Protein AF-A0A658HL85-F1 (afdb_monomer)

Secondary structure (DSSP, 8-state):
--EEEEES-TTT-SEEEEEE--TT--TTTTHHHHHHHHHHHHHHHHHHHHHTT-TTTT-EEEEEEE-S---SSTTGGG-SHHHHHHHHHHHHHHHHHHHH-S-TT-EEEEEEETHHHHHHHHHHTTT---SEEEEES-S----SSGGGG-SPTT-EEEE--TT-HHHHHSGGG-TT-S-GGGSTT-EEPP-SSEE--STTT--SPEEPP-

Mean predicted aligned error: 6.47 Å

InterPro domains:
  IPR010427 Domain of unknown function DUF1023 [PF06259] (2-174)
  IPR029058 Alpha/Beta hydrolase fold [SSF53474] (103-150)

Radius of gyration: 16.43 Å; Cα contacts (8 Å, |Δi|>4): 476; chains: 1; bounding box: 39×40×38 Å

Structure (mmCIF, N/CA/C/O backbone):
data_AF-A0A658HL85-F1
#
_entry.id   AF-A0A658HL85-F1
#
loop_
_atom_site.group_PDB
_atom_site.id
_atom_site.type_symbol
_atom_site.label_atom_id
_atom_site.label_alt_id
_atom_site.label_comp_id
_atom_site.label_asym_id
_atom_site.label_entity_id
_atom_site.label_seq_id
_atom_site.pdbx_PDB_ins_code
_atom_site.Cartn_x
_atom_site.Cartn_y
_atom_site.Cartn_z
_atom_site.occupancy
_atom_site.B_iso_or_equiv
_atom_site.auth_seq_id
_atom_site.auth_comp_id
_atom_site.auth_asym_id
_atom_site.auth_atom_id
_atom_site.pdbx_PDB_model_num
ATOM 1 N N . MET A 1 1 ? 7.199 -20.795 -1.283 1.00 48.91 1 MET A N 1
ATOM 2 C CA . MET A 1 1 ? 6.050 -21.046 -0.364 1.00 48.91 1 MET A CA 1
ATOM 3 C C . MET A 1 1 ? 5.280 -19.749 -0.314 1.00 48.91 1 MET A C 1
ATOM 5 O O . MET A 1 1 ? 5.930 -18.739 -0.114 1.00 48.91 1 MET A O 1
ATOM 9 N N . LEU A 1 2 ? 3.968 -19.757 -0.549 1.00 71.56 2 LEU A N 1
ATOM 10 C CA . LEU A 1 2 ? 3.165 -18.532 -0.563 1.00 71.56 2 LEU A CA 1
ATOM 11 C C . LEU A 1 2 ? 2.460 -18.363 0.782 1.00 71.56 2 LEU A C 1
ATOM 13 O O . LEU A 1 2 ? 1.949 -19.346 1.322 1.00 71.56 2 LEU A O 1
ATOM 17 N N . ALA A 1 3 ? 2.439 -17.148 1.323 1.00 80.25 3 ALA A N 1
ATOM 18 C CA . ALA A 1 3 ? 1.780 -16.852 2.592 1.00 80.25 3 ALA A CA 1
ATOM 19 C C . ALA A 1 3 ? 1.186 -15.439 2.603 1.00 80.25 3 ALA A C 1
ATOM 21 O O . ALA A 1 3 ? 1.651 -14.548 1.901 1.00 80.25 3 ALA A O 1
ATOM 22 N N . ALA A 1 4 ? 0.185 -15.229 3.448 1.00 87.38 4 ALA A N 1
ATOM 23 C CA . ALA A 1 4 ? -0.248 -13.910 3.882 1.00 87.38 4 ALA A CA 1
ATOM 24 C C . ALA A 1 4 ? -0.348 -13.961 5.406 1.00 87.38 4 ALA A C 1
ATOM 26 O O . ALA A 1 4 ? -0.951 -14.888 5.950 1.00 87.38 4 ALA A O 1
ATOM 27 N N . VAL A 1 5 ? 0.288 -13.016 6.094 1.00 90.25 5 VAL A N 1
ATOM 28 C CA . VAL A 1 5 ? 0.318 -12.990 7.560 1.00 90.25 5 VAL A CA 1
ATOM 29 C C . VAL A 1 5 ? -0.415 -11.751 8.043 1.00 90.25 5 VAL A C 1
ATOM 31 O O . VAL A 1 5 ? 0.065 -10.635 7.855 1.00 90.25 5 VAL A O 1
ATOM 34 N N . GLY A 1 6 ? -1.582 -11.963 8.649 1.00 93.62 6 GLY A N 1
ATOM 35 C CA . GLY A 1 6 ? -2.360 -10.912 9.293 1.00 93.62 6 GLY A CA 1
ATOM 36 C C . GLY A 1 6 ? -1.839 -10.595 10.694 1.00 93.62 6 GLY A C 1
ATOM 37 O O . GLY A 1 6 ? -1.502 -11.490 11.469 1.00 93.62 6 GLY A O 1
ATOM 38 N N . VAL A 1 7 ? -1.800 -9.310 11.021 1.00 94.62 7 VAL A N 1
ATOM 39 C CA . VAL A 1 7 ? -1.536 -8.768 12.352 1.00 94.62 7 VAL A CA 1
ATOM 40 C C . VAL A 1 7 ? -2.775 -7.986 12.774 1.00 94.62 7 VAL A C 1
ATOM 42 O O . VAL A 1 7 ? -3.117 -6.984 12.148 1.00 94.62 7 VAL A O 1
ATOM 45 N N . GLY A 1 8 ? -3.436 -8.434 13.843 1.00 95.06 8 GLY A N 1
ATOM 46 C CA . GLY A 1 8 ? -4.743 -7.923 14.269 1.00 95.06 8 GLY A CA 1
ATOM 47 C C . GLY A 1 8 ? -5.916 -8.761 13.752 1.00 95.06 8 GLY A C 1
ATOM 48 O O . GLY A 1 8 ? -5.721 -9.780 13.092 1.00 95.06 8 GLY A O 1
ATOM 49 N N . ASP A 1 9 ? -7.132 -8.331 14.087 1.00 96.31 9 ASP A N 1
ATOM 50 C CA . ASP A 1 9 ? -8.379 -8.961 13.646 1.00 96.31 9 ASP A CA 1
ATOM 51 C C . ASP A 1 9 ? -8.779 -8.413 12.270 1.00 96.31 9 ASP A C 1
ATOM 53 O O . ASP A 1 9 ? -9.370 -7.342 12.163 1.00 96.31 9 ASP A O 1
ATOM 57 N N . VAL A 1 10 ? -8.386 -9.124 11.212 1.00 96.44 10 VAL A N 1
ATOM 58 C CA . VAL A 1 10 ? -8.628 -8.721 9.817 1.00 96.44 10 VAL A CA 1
ATOM 59 C C . VAL A 1 10 ? -10.120 -8.738 9.469 1.00 96.44 10 VAL A C 1
ATOM 61 O O . VAL A 1 10 ? -10.576 -7.877 8.715 1.00 96.44 10 VAL A O 1
ATOM 64 N N . ASP A 1 11 ? -10.882 -9.673 10.037 1.00 95.38 11 ASP A N 1
ATOM 65 C CA . ASP A 1 11 ? -12.293 -9.878 9.696 1.00 95.38 11 ASP A CA 1
ATOM 66 C C . ASP A 1 11 ? -13.176 -8.752 10.247 1.00 95.38 11 ASP A C 1
ATOM 68 O O . ASP A 1 11 ? -14.199 -8.421 9.652 1.00 95.38 11 ASP A O 1
ATOM 72 N N . ASN A 1 12 ? -12.776 -8.147 11.371 1.00 96.69 12 ASN A N 1
ATOM 73 C CA . ASN A 1 12 ? -13.524 -7.076 12.036 1.00 96.69 12 ASN A CA 1
ATOM 74 C C . ASN A 1 12 ? -12.835 -5.699 11.971 1.00 96.69 12 ASN A C 1
ATOM 76 O O . ASN A 1 12 ? -13.334 -4.735 12.550 1.00 96.69 12 ASN A O 1
ATOM 80 N N . ALA A 1 13 ? -11.696 -5.575 11.283 1.00 97.50 13 ALA A N 1
ATOM 81 C CA . ALA A 1 13 ? -11.013 -4.295 11.121 1.00 97.50 13 ALA A CA 1
ATOM 82 C C . ALA A 1 13 ? -11.740 -3.378 10.126 1.00 97.50 13 ALA A C 1
ATOM 84 O O . ALA A 1 13 ? -12.055 -3.775 9.004 1.00 97.50 13 ALA A O 1
ATOM 85 N N . GLU A 1 14 ? -11.919 -2.113 10.506 1.00 96.81 14 GLU A N 1
ATOM 86 C CA . GLU A 1 14 ? -12.415 -1.054 9.622 1.00 96.81 14 GLU A CA 1
ATOM 87 C C . GLU A 1 14 ? -11.333 -0.577 8.642 1.00 96.81 14 GLU A C 1
ATOM 89 O O . GLU A 1 14 ? -11.648 -0.144 7.536 1.00 96.81 14 GLU A O 1
ATOM 94 N N . ARG A 1 15 ? -10.052 -0.645 9.037 1.00 97.31 15 ARG A N 1
ATOM 95 C CA . ARG A 1 15 ? -8.896 -0.295 8.194 1.00 97.31 15 ARG A CA 1
ATOM 96 C C . ARG A 1 15 ? -7.949 -1.478 8.070 1.00 97.31 15 ARG A C 1
ATOM 98 O O . ARG A 1 15 ? -7.476 -1.985 9.087 1.00 97.31 15 ARG A O 1
ATOM 105 N N . VAL A 1 16 ? -7.621 -1.869 6.843 1.00 98.19 16 VAL A N 1
ATOM 106 C CA . VAL A 1 16 ? -6.660 -2.947 6.586 1.00 98.19 16 VAL A CA 1
ATOM 107 C C . VAL A 1 16 ? -5.549 -2.457 5.668 1.00 98.19 16 VAL A C 1
ATOM 109 O O . VAL A 1 16 ? -5.805 -2.050 4.540 1.00 98.19 16 VAL A O 1
ATOM 112 N N . GLY A 1 17 ? -4.305 -2.496 6.146 1.00 97.25 17 GLY A N 1
ATOM 113 C CA . GLY A 1 17 ? -3.127 -2.272 5.306 1.00 97.25 17 GLY A CA 1
ATOM 114 C C . GLY A 1 17 ? -2.630 -3.584 4.707 1.00 97.25 17 GLY A C 1
ATOM 115 O O . GLY A 1 17 ? -2.389 -4.527 5.453 1.00 97.25 17 GLY A O 1
ATOM 116 N N . VAL A 1 18 ? -2.445 -3.664 3.391 1.00 95.94 18 VAL A N 1
ATOM 117 C CA . VAL A 1 18 ? -1.824 -4.823 2.727 1.00 95.94 18 VAL A CA 1
ATOM 118 C C . VAL A 1 18 ? -0.470 -4.393 2.185 1.00 95.94 18 VAL A C 1
ATOM 120 O O . VAL A 1 18 ? -0.408 -3.482 1.365 1.00 95.94 18 VAL A O 1
ATOM 123 N N . THR A 1 19 ? 0.607 -5.024 2.648 1.00 91.62 19 THR A N 1
ATOM 124 C CA . THR A 1 19 ? 1.983 -4.656 2.292 1.00 91.62 19 THR A CA 1
ATOM 125 C C . THR A 1 19 ? 2.630 -5.712 1.408 1.00 91.62 19 THR A C 1
ATOM 127 O O . THR A 1 19 ? 2.696 -6.894 1.761 1.00 91.62 19 THR A O 1
ATOM 130 N N . MET A 1 20 ? 3.161 -5.252 0.277 1.00 87.88 20 MET A N 1
ATOM 131 C CA . MET A 1 20 ? 3.802 -6.044 -0.764 1.00 87.88 20 MET A CA 1
ATOM 132 C C . MET A 1 20 ? 5.278 -5.642 -0.824 1.00 87.88 20 MET A C 1
ATOM 134 O O . MET A 1 20 ? 5.629 -4.545 -1.269 1.00 87.88 20 MET A O 1
ATOM 138 N N . GLY A 1 21 ? 6.152 -6.537 -0.363 1.00 76.44 21 GLY A N 1
ATOM 139 C CA . GLY A 1 21 ? 7.601 -6.345 -0.416 1.00 76.44 21 GLY A CA 1
ATOM 140 C C . GLY A 1 21 ? 8.175 -6.499 -1.832 1.00 76.44 21 GLY A C 1
ATOM 141 O O . GLY A 1 21 ? 7.575 -7.141 -2.699 1.00 76.44 21 GLY A O 1
ATOM 142 N N . GLY A 1 22 ? 9.356 -5.918 -2.064 1.00 67.19 22 GLY A N 1
ATOM 143 C CA . GLY A 1 22 ? 10.120 -6.042 -3.312 1.00 67.19 22 GLY A CA 1
ATOM 144 C C . GLY A 1 22 ? 11.253 -7.073 -3.249 1.00 67.19 22 GLY A C 1
ATOM 145 O O . GLY A 1 22 ? 11.192 -8.029 -2.478 1.00 67.19 22 GLY A O 1
ATOM 146 N N . LEU A 1 23 ? 12.298 -6.873 -4.064 1.00 55.28 23 LEU A N 1
ATOM 147 C CA . LEU A 1 23 ? 13.506 -7.714 -4.119 1.00 55.28 23 LEU A CA 1
ATOM 148 C C . LEU A 1 23 ? 14.035 -8.129 -2.738 1.00 55.28 23 LEU A C 1
ATOM 150 O O . LEU A 1 23 ? 14.017 -7.337 -1.802 1.00 55.28 23 LEU A O 1
ATOM 154 N N . ASN A 1 24 ? 14.561 -9.354 -2.639 1.00 48.22 24 ASN A N 1
ATOM 155 C CA . ASN A 1 24 ? 15.010 -10.002 -1.397 1.00 48.22 24 ASN A CA 1
ATOM 156 C C . ASN A 1 24 ? 13.910 -10.290 -0.361 1.00 48.22 24 ASN A C 1
ATOM 158 O O . ASN A 1 24 ? 14.221 -10.741 0.742 1.00 48.22 24 ASN A O 1
ATOM 162 N N . THR A 1 25 ? 12.630 -10.119 -0.695 1.00 49.34 25 THR A N 1
ATOM 163 C CA . THR A 1 25 ? 11.534 -10.652 0.120 1.00 49.34 25 THR A CA 1
ATOM 164 C C . THR A 1 25 ? 11.426 -12.162 -0.098 1.00 49.34 25 THR A C 1
ATOM 166 O O . THR A 1 25 ? 10.698 -12.627 -0.969 1.00 49.34 25 THR A O 1
ATOM 169 N N . ARG A 1 26 ? 12.173 -12.957 0.677 1.00 43.91 26 ARG A N 1
ATOM 170 C CA . ARG A 1 26 ? 11.979 -14.414 0.737 1.00 43.91 26 ARG A CA 1
ATOM 171 C C . ARG A 1 26 ? 11.174 -14.768 1.981 1.00 43.91 26 ARG A C 1
ATOM 173 O O . ARG A 1 26 ? 11.454 -14.253 3.066 1.00 43.91 26 ARG A O 1
ATOM 180 N N . VAL A 1 27 ? 10.262 -15.740 1.862 1.00 42.25 27 VAL A N 1
ATOM 181 C CA . VAL A 1 27 ? 9.540 -16.301 3.023 1.00 42.25 27 VAL A CA 1
ATOM 182 C C . VAL A 1 27 ? 10.503 -16.840 4.100 1.00 42.25 27 VAL A C 1
ATOM 184 O O . VAL A 1 27 ? 10.192 -16.849 5.286 1.00 42.25 27 VAL A O 1
ATOM 187 N N . SER A 1 28 ? 11.715 -17.241 3.716 1.00 38.38 28 SER A N 1
ATOM 188 C CA . SER A 1 28 ? 12.729 -17.760 4.638 1.00 38.38 28 SER A CA 1
ATOM 189 C C . SER A 1 28 ? 13.535 -16.697 5.397 1.00 38.38 28 SER A C 1
ATOM 191 O O . SER A 1 28 ? 14.187 -17.056 6.372 1.00 38.38 28 SER A O 1
ATOM 193 N N . SER A 1 29 ? 13.547 -15.428 4.965 1.00 49.75 29 SER A N 1
ATOM 194 C CA . SER A 1 29 ? 14.425 -14.393 5.552 1.00 49.75 29 SER A CA 1
ATOM 195 C C . SER A 1 29 ? 13.736 -13.078 5.906 1.00 49.75 29 SER A C 1
ATOM 197 O O . SER A 1 29 ? 14.250 -12.369 6.759 1.00 49.75 29 SER A O 1
ATOM 199 N N . SER A 1 30 ? 12.591 -12.760 5.297 1.00 56.78 30 SER A N 1
ATOM 200 C CA . SER A 1 30 ? 12.008 -11.407 5.361 1.00 56.78 30 SER A CA 1
ATOM 201 C C . SER A 1 30 ? 10.614 -11.373 5.988 1.00 56.78 30 SER A C 1
ATOM 203 O O . SER A 1 30 ? 10.080 -10.301 6.245 1.00 56.78 30 SER A O 1
ATOM 205 N N . VAL A 1 31 ? 10.023 -12.537 6.283 1.00 66.94 31 VAL A N 1
ATOM 206 C CA . VAL A 1 31 ? 8.693 -12.629 6.919 1.00 66.94 31 VAL A CA 1
ATOM 207 C C . VAL A 1 31 ? 8.700 -11.979 8.287 1.00 66.94 31 VAL A C 1
ATOM 209 O O . VAL A 1 31 ? 7.772 -11.251 8.609 1.00 66.94 31 VAL A O 1
ATOM 212 N N . GLY A 1 32 ? 9.747 -12.216 9.081 1.00 67.94 32 GLY A N 1
ATOM 213 C CA . GLY A 1 32 ? 9.875 -11.603 10.401 1.00 67.94 32 GLY A CA 1
ATOM 214 C C . GLY A 1 32 ? 9.865 -10.077 10.323 1.00 67.94 32 GLY A C 1
ATOM 215 O O . GLY A 1 32 ? 9.126 -9.437 11.068 1.00 67.94 32 GLY A O 1
ATOM 216 N N . ASP A 1 33 ? 10.617 -9.510 9.380 1.00 75.19 33 ASP A N 1
ATOM 217 C CA . ASP A 1 33 ? 10.719 -8.062 9.204 1.00 75.19 33 ASP A CA 1
ATOM 218 C C . ASP A 1 33 ? 9.436 -7.464 8.622 1.00 75.19 33 ASP A C 1
ATOM 220 O O . ASP A 1 33 ? 8.920 -6.502 9.179 1.00 75.19 33 ASP A O 1
ATOM 224 N N . MET A 1 34 ? 8.833 -8.081 7.602 1.00 76.56 34 MET A N 1
ATOM 225 C CA . MET A 1 34 ? 7.554 -7.612 7.052 1.00 76.56 34 MET A CA 1
ATOM 226 C C . MET A 1 34 ? 6.407 -7.705 8.060 1.00 76.56 34 MET A C 1
ATOM 228 O O . MET A 1 34 ? 5.564 -6.815 8.123 1.00 76.56 34 MET A O 1
ATOM 232 N N . VAL A 1 35 ? 6.352 -8.768 8.868 1.00 82.56 35 VAL A N 1
ATOM 233 C CA . VAL A 1 35 ? 5.342 -8.901 9.930 1.00 82.56 35 VAL A CA 1
ATOM 234 C C . VAL A 1 35 ? 5.581 -7.864 11.024 1.00 82.56 35 VAL A C 1
ATOM 236 O O . VAL A 1 35 ? 4.629 -7.284 11.546 1.00 82.56 35 VAL A O 1
ATOM 239 N N . LYS A 1 36 ? 6.845 -7.581 11.354 1.00 84.62 36 LYS A N 1
ATOM 240 C CA . LYS A 1 36 ? 7.204 -6.508 12.283 1.00 84.62 36 LYS A CA 1
ATOM 241 C C . LYS A 1 36 ? 6.790 -5.140 11.738 1.00 84.62 36 LYS A C 1
ATOM 243 O O . LYS A 1 36 ? 6.189 -4.366 12.480 1.00 84.62 36 LYS A O 1
ATOM 248 N N . GLU A 1 37 ? 7.058 -4.854 10.468 1.00 83.38 37 GLU A N 1
ATOM 249 C CA . GLU A 1 37 ? 6.618 -3.633 9.785 1.00 83.38 37 GLU A CA 1
ATOM 250 C C . GLU A 1 37 ? 5.091 -3.518 9.771 1.00 83.38 37 GLU A C 1
ATOM 252 O O . GLU A 1 37 ? 4.559 -2.483 10.166 1.00 83.38 37 GLU A O 1
ATOM 257 N N . ALA A 1 38 ? 4.377 -4.597 9.436 1.00 86.94 38 ALA A N 1
ATOM 258 C CA . ALA A 1 38 ? 2.918 -4.655 9.501 1.00 86.94 38 ALA A CA 1
ATOM 259 C C . ALA A 1 38 ? 2.400 -4.355 10.921 1.00 86.94 38 ALA A C 1
ATOM 261 O O . ALA A 1 38 ? 1.440 -3.601 11.089 1.00 86.94 38 ALA A O 1
ATOM 262 N N . GLY A 1 39 ? 3.063 -4.879 11.956 1.00 89.50 39 GLY A N 1
ATOM 263 C CA . GLY A 1 39 ? 2.750 -4.578 13.354 1.00 89.50 39 GLY A CA 1
ATOM 264 C C . GLY A 1 39 ? 2.980 -3.112 13.733 1.00 89.50 39 GLY A C 1
ATOM 265 O O . GLY A 1 39 ? 2.120 -2.511 14.379 1.00 89.50 39 GLY A O 1
ATOM 266 N N . ILE A 1 40 ? 4.096 -2.517 13.301 1.00 89.88 40 ILE A N 1
ATOM 267 C CA . ILE A 1 40 ? 4.398 -1.089 13.508 1.00 89.88 40 ILE A CA 1
ATOM 268 C C . ILE A 1 40 ? 3.353 -0.218 12.806 1.00 89.88 40 ILE A C 1
ATOM 270 O 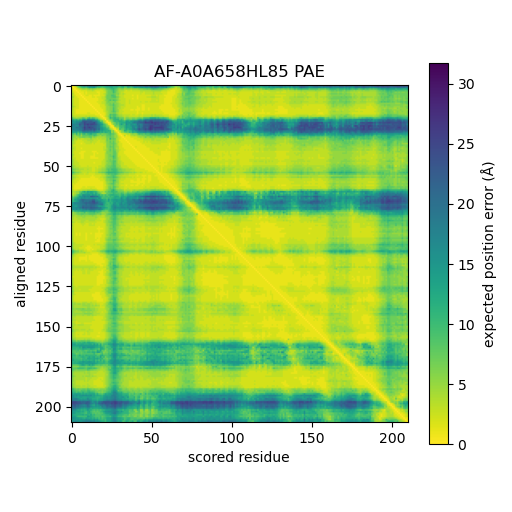O . ILE A 1 40 ? 2.817 0.713 13.407 1.00 89.88 40 ILE A O 1
ATOM 274 N N . GLN A 1 41 ? 3.022 -0.550 11.561 1.00 89.62 41 GLN A N 1
ATOM 275 C CA . GLN A 1 41 ? 2.024 0.153 10.766 1.00 89.62 41 GLN A CA 1
ATOM 276 C C . GLN A 1 41 ? 0.644 0.105 11.425 1.00 89.62 41 GLN A C 1
ATOM 278 O O . GLN A 1 41 ? 0.008 1.147 11.586 1.00 89.62 41 GLN A O 1
ATOM 283 N N . ARG A 1 42 ? 0.205 -1.079 11.875 1.00 95.00 42 ARG A N 1
ATOM 284 C CA . ARG A 1 42 ? -1.057 -1.239 12.607 1.00 95.00 42 ARG A CA 1
ATOM 285 C C . ARG A 1 42 ? -1.074 -0.379 13.868 1.00 95.00 42 ARG A C 1
ATOM 287 O O . ARG A 1 42 ? -2.053 0.317 14.121 1.00 95.00 42 ARG A O 1
ATOM 294 N N . ALA A 1 43 ? -0.003 -0.431 14.661 1.00 94.94 43 ALA A N 1
ATOM 295 C CA . ALA A 1 43 ? 0.093 0.324 15.907 1.00 94.94 43 ALA A CA 1
ATOM 296 C C . ALA A 1 43 ? 0.020 1.838 15.659 1.00 94.94 43 ALA A C 1
ATOM 298 O O . ALA A 1 43 ? -0.740 2.531 16.332 1.00 94.94 43 ALA A O 1
ATOM 299 N N . LYS A 1 44 ? 0.746 2.342 14.653 1.00 92.31 44 LYS A N 1
ATOM 300 C CA . LYS A 1 44 ? 0.710 3.761 14.277 1.00 92.31 44 LYS A CA 1
ATOM 301 C C . LYS A 1 44 ? -0.668 4.178 13.754 1.00 92.31 44 LYS A C 1
ATOM 303 O O . LYS A 1 44 ? -1.150 5.246 14.113 1.00 92.31 44 LYS A O 1
ATOM 308 N N . ALA A 1 45 ? -1.328 3.345 12.954 1.00 93.38 45 ALA A N 1
ATOM 309 C CA . ALA A 1 45 ? -2.676 3.626 12.466 1.00 93.38 45 ALA A CA 1
ATOM 310 C C . ALA A 1 45 ? -3.714 3.678 13.603 1.00 93.38 45 ALA A C 1
ATOM 312 O O . ALA A 1 45 ? -4.550 4.582 13.619 1.00 93.38 45 ALA A O 1
ATOM 313 N N . ALA A 1 46 ? -3.628 2.770 14.580 1.00 95.44 46 ALA A N 1
ATOM 314 C CA . ALA A 1 46 ? -4.473 2.815 15.772 1.00 95.44 46 ALA A CA 1
ATOM 315 C C . ALA A 1 46 ? -4.210 4.076 16.617 1.00 95.44 46 ALA A C 1
ATOM 317 O O . ALA A 1 46 ? -5.158 4.746 17.016 1.00 95.44 46 ALA A O 1
ATOM 318 N N . GLU A 1 47 ? -2.940 4.452 16.816 1.00 93.62 47 GLU A N 1
ATOM 319 C CA . GLU A 1 47 ? -2.551 5.687 17.517 1.00 93.62 47 GLU A CA 1
ATOM 320 C C . GLU A 1 47 ? -3.130 6.938 16.832 1.00 93.62 47 GLU A C 1
ATOM 322 O O . GLU A 1 47 ? -3.691 7.819 17.485 1.00 93.62 47 GLU A O 1
ATOM 327 N N . LEU A 1 48 ? -3.012 7.028 15.504 1.00 90.56 48 LEU A N 1
ATOM 328 C CA . LEU A 1 48 ? -3.547 8.151 14.731 1.00 90.56 48 LEU A CA 1
ATOM 329 C C . LEU A 1 48 ? -5.074 8.230 14.838 1.00 90.56 48 LEU A C 1
ATOM 331 O O . LEU A 1 48 ? -5.622 9.315 15.035 1.00 90.56 48 LEU A O 1
ATO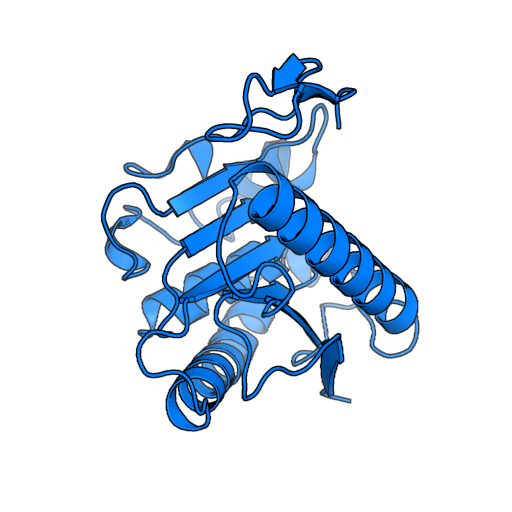M 335 N N . ARG A 1 49 ? -5.765 7.086 14.764 1.00 92.69 49 ARG A N 1
ATOM 336 C CA . ARG A 1 49 ? -7.225 7.027 14.926 1.00 92.69 49 ARG A CA 1
ATOM 337 C C . ARG A 1 49 ? -7.665 7.423 16.335 1.00 92.69 49 ARG A C 1
ATOM 339 O O . ARG A 1 49 ? -8.646 8.150 16.472 1.00 92.69 49 ARG A O 1
ATOM 346 N N . GLU A 1 50 ? -6.927 7.001 17.359 1.00 93.69 50 GLU A N 1
ATOM 347 C CA . GLU A 1 50 ? -7.193 7.359 18.755 1.00 93.69 50 GLU A CA 1
ATOM 348 C C . GLU A 1 50 ? -7.081 8.874 18.950 1.00 93.69 50 GLU A C 1
ATOM 350 O O . GLU A 1 50 ? -7.994 9.512 19.473 1.00 93.69 50 GLU A O 1
ATOM 355 N N . ARG A 1 51 ? -6.001 9.477 18.440 1.00 90.19 51 ARG A N 1
ATOM 356 C CA . ARG A 1 51 ? -5.770 10.930 18.499 1.00 90.19 51 ARG A CA 1
ATOM 357 C C . ARG A 1 51 ? -6.832 11.733 17.757 1.00 90.19 51 ARG A C 1
ATOM 359 O O . ARG A 1 51 ? -7.202 12.815 18.209 1.00 90.19 51 ARG A O 1
ATOM 366 N N . ALA A 1 52 ? -7.313 11.217 16.632 1.00 89.12 52 ALA A N 1
ATOM 367 C CA . ALA A 1 52 ? -8.404 11.810 15.867 1.00 89.12 52 ALA A CA 1
ATOM 368 C C . ALA A 1 52 ? -9.789 11.616 16.518 1.00 89.12 52 ALA A C 1
ATOM 370 O O . ALA A 1 52 ? -10.766 12.183 16.033 1.00 89.12 52 ALA A O 1
ATOM 371 N N . GLY A 1 53 ? -9.884 10.863 17.621 1.00 91.25 53 GLY A N 1
ATOM 372 C CA . GLY A 1 53 ? -11.127 10.656 18.363 1.00 91.25 53 GLY A CA 1
ATOM 373 C C . GLY A 1 53 ? -12.105 9.700 17.681 1.00 91.25 53 GLY A C 1
ATOM 374 O O . GLY A 1 53 ? -13.309 9.795 17.925 1.00 91.25 53 GLY A O 1
ATOM 375 N N . TRP A 1 54 ? -11.621 8.797 16.821 1.00 90.50 54 TRP A N 1
ATOM 376 C CA . TRP A 1 54 ? -12.487 7.808 16.181 1.00 90.50 54 TRP A CA 1
ATOM 377 C C . TRP A 1 54 ? -12.979 6.775 17.203 1.00 90.50 54 TRP A C 1
ATOM 379 O O . TRP A 1 54 ? -12.164 6.215 17.946 1.00 90.50 54 TRP A O 1
ATOM 389 N N . PRO A 1 55 ? -14.288 6.464 17.232 1.00 88.75 55 PRO A N 1
ATOM 390 C CA . PRO A 1 55 ? -14.754 5.266 17.920 1.00 88.75 55 PRO A CA 1
ATOM 391 C C . PRO A 1 55 ? -14.102 4.035 17.267 1.00 88.75 55 PRO A C 1
ATOM 393 O O . PRO A 1 55 ? -13.835 4.043 16.067 1.00 88.75 55 PRO A O 1
ATOM 396 N N . ASN A 1 56 ? -13.808 2.993 18.049 1.00 92.56 56 ASN A N 1
ATOM 397 C CA . ASN A 1 56 ? -13.102 1.789 17.575 1.00 92.56 56 ASN A CA 1
ATOM 398 C C . ASN A 1 56 ? -11.745 2.113 16.921 1.00 92.56 56 ASN A C 1
ATOM 400 O O . ASN A 1 56 ? -11.422 1.662 15.817 1.00 92.56 56 ASN A O 1
ATOM 404 N N . TYR A 1 57 ? -10.942 2.961 17.565 1.00 94.44 57 TYR A N 1
ATOM 405 C CA . TYR A 1 57 ? -9.641 3.369 17.033 1.00 94.44 57 TYR A CA 1
ATOM 406 C C . TYR A 1 57 ? -8.701 2.183 16.754 1.00 94.44 57 TYR A C 1
ATOM 408 O O . TYR A 1 57 ? -7.862 2.269 15.862 1.00 94.44 57 TYR A O 1
ATOM 416 N N . ASP A 1 58 ? -8.876 1.069 17.463 1.00 95.19 58 ASP A N 1
ATOM 417 C CA . ASP A 1 58 ? -8.098 -0.163 17.372 1.00 95.19 58 ASP A CA 1
ATOM 418 C C . ASP A 1 58 ? -8.620 -1.183 16.343 1.00 95.19 58 ASP A C 1
ATOM 420 O O . ASP A 1 58 ? -7.943 -2.196 16.122 1.00 95.19 58 ASP A O 1
ATOM 424 N N . ALA A 1 59 ? -9.752 -0.907 15.675 1.00 96.75 59 ALA A N 1
ATOM 425 C CA . ALA A 1 59 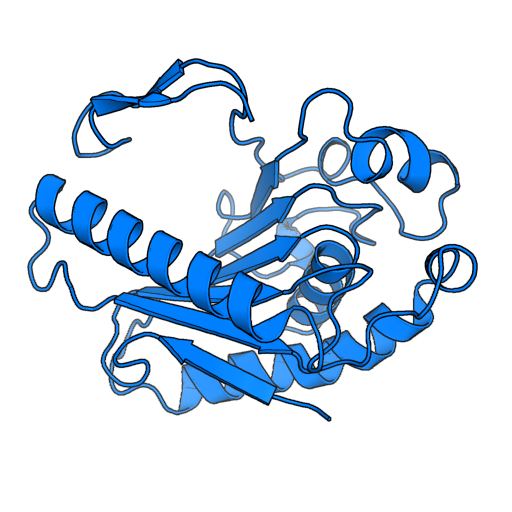? -10.308 -1.689 14.561 1.00 96.75 59 ALA A CA 1
ATOM 426 C C . ALA A 1 59 ? -9.465 -1.528 13.280 1.00 96.75 59 ALA A C 1
ATOM 428 O O . ALA A 1 59 ? -9.920 -1.068 12.231 1.00 96.75 59 ALA A O 1
ATOM 429 N N . VAL A 1 60 ? -8.191 -1.886 13.397 1.00 97.88 60 VAL A N 1
ATOM 430 C CA . VAL A 1 60 ? -7.166 -1.818 12.365 1.00 97.88 60 VAL A CA 1
ATOM 431 C C . VAL A 1 60 ? -6.442 -3.156 12.313 1.00 97.88 60 VAL A C 1
ATOM 433 O O . VAL A 1 60 ? -6.107 -3.730 13.355 1.00 97.88 60 VAL A O 1
ATOM 436 N N . ALA A 1 61 ? -6.137 -3.621 11.109 1.00 98.00 61 ALA A N 1
ATOM 437 C CA . ALA A 1 61 ? -5.260 -4.756 10.873 1.00 98.00 61 ALA A CA 1
ATOM 438 C C . ALA A 1 61 ? -4.236 -4.431 9.779 1.00 98.00 61 ALA A C 1
ATOM 440 O O . ALA A 1 61 ? -4.421 -3.514 8.979 1.00 98.00 61 ALA A O 1
ATOM 441 N N . SER A 1 62 ? -3.155 -5.202 9.742 1.00 96.88 62 SER A N 1
ATOM 442 C CA . SER A 1 62 ? -2.166 -5.137 8.666 1.00 96.88 62 SER A CA 1
ATOM 443 C C . SER A 1 62 ? -1.829 -6.537 8.183 1.00 96.88 62 SER A C 1
ATOM 445 O O . SER A 1 62 ? -1.825 -7.481 8.969 1.00 96.88 62 SER A O 1
ATOM 447 N N . ILE A 1 63 ? -1.523 -6.682 6.902 1.00 95.12 63 ILE A N 1
ATOM 448 C CA . ILE A 1 63 ? -1.217 -7.951 6.254 1.00 95.12 63 ILE A CA 1
ATOM 449 C C . ILE A 1 63 ? 0.135 -7.823 5.559 1.00 95.12 63 ILE A C 1
ATOM 451 O O . ILE A 1 63 ? 0.317 -6.976 4.689 1.00 95.12 63 ILE A O 1
ATOM 455 N N . ALA A 1 64 ? 1.068 -8.705 5.902 1.00 91.50 64 ALA A N 1
ATOM 456 C CA . ALA A 1 64 ? 2.267 -8.935 5.105 1.00 91.50 64 ALA A CA 1
ATOM 457 C C . ALA A 1 64 ? 1.946 -9.979 4.026 1.00 91.50 64 ALA A C 1
ATOM 459 O O . ALA A 1 64 ? 1.729 -11.153 4.347 1.00 91.50 64 ALA A O 1
ATOM 460 N N . TRP A 1 65 ? 1.895 -9.564 2.758 1.00 89.94 65 TRP A N 1
ATOM 461 C CA . TRP A 1 65 ? 1.586 -10.457 1.643 1.00 89.94 65 TRP A CA 1
ATOM 462 C C . TRP A 1 65 ? 2.866 -10.975 0.982 1.00 89.94 65 TRP A C 1
ATOM 464 O O . TRP A 1 65 ? 3.673 -10.220 0.443 1.00 89.94 65 TRP A O 1
ATOM 474 N N . LEU A 1 66 ? 3.044 -12.293 1.024 1.00 79.94 66 LEU A N 1
ATOM 475 C CA . LEU A 1 66 ? 4.208 -13.034 0.532 1.00 79.94 66 LEU A CA 1
ATOM 476 C C . LEU A 1 66 ? 3.749 -14.042 -0.531 1.00 79.94 66 LEU A C 1
ATOM 478 O O . LEU A 1 66 ? 4.070 -15.231 -0.481 1.00 79.94 66 LEU A O 1
ATOM 482 N N . GLY A 1 67 ? 2.887 -13.585 -1.438 1.00 70.06 67 GLY A N 1
ATOM 483 C CA . GLY A 1 67 ? 2.193 -14.434 -2.402 1.00 70.06 67 GLY A CA 1
ATOM 484 C C . GLY A 1 67 ? 2.918 -14.631 -3.731 1.00 70.06 67 GLY A C 1
ATOM 485 O O . GLY A 1 67 ? 2.308 -15.148 -4.663 1.00 70.06 67 GLY A O 1
ATOM 486 N N . TYR A 1 68 ? 4.204 -14.280 -3.816 1.00 69.88 68 TYR A N 1
ATOM 487 C CA . TYR A 1 68 ? 5.054 -14.591 -4.963 1.00 69.88 68 TYR A CA 1
ATOM 488 C C . TYR A 1 68 ? 6.497 -14.86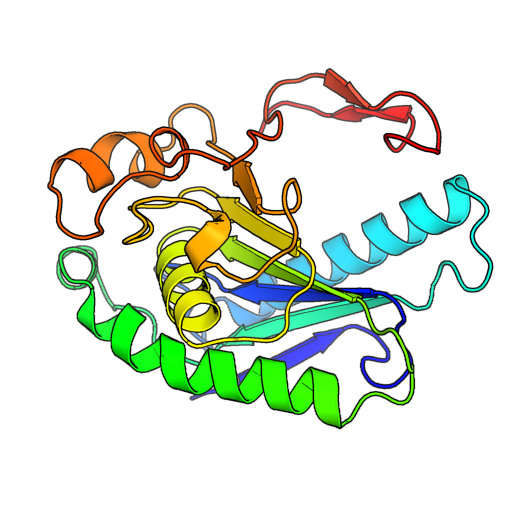5 -4.530 1.00 69.88 68 TYR A C 1
ATOM 490 O O . TYR A 1 68 ? 6.956 -14.345 -3.511 1.00 69.88 68 TYR A O 1
ATOM 498 N N . ASP A 1 69 ? 7.210 -15.683 -5.304 1.00 64.81 69 ASP A N 1
ATOM 499 C CA . ASP A 1 69 ? 8.655 -15.825 -5.145 1.00 64.81 69 ASP A CA 1
ATOM 500 C C . ASP A 1 69 ? 9.312 -14.595 -5.791 1.00 64.81 69 ASP A C 1
ATOM 502 O O . ASP A 1 69 ? 9.333 -14.447 -7.016 1.00 64.81 69 ASP A O 1
ATOM 506 N N . ALA A 1 70 ?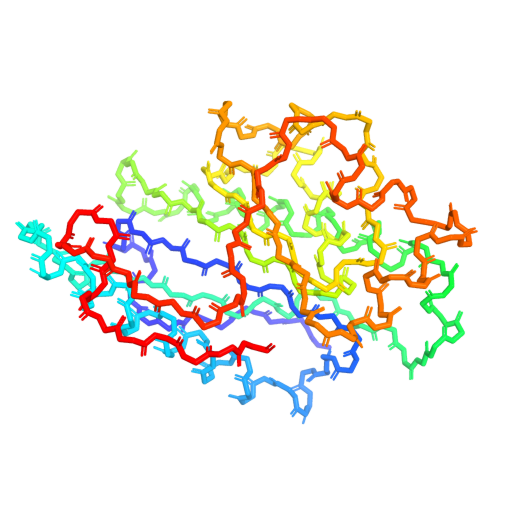 9.781 -13.663 -4.955 1.00 57.38 70 ALA A N 1
ATOM 507 C CA . ALA A 1 70 ? 10.483 -12.479 -5.432 1.00 57.38 70 ALA A CA 1
ATOM 508 C C . ALA A 1 70 ? 11.758 -12.889 -6.197 1.00 57.38 70 ALA A C 1
ATOM 510 O O . ALA A 1 70 ? 12.402 -13.864 -5.805 1.00 57.38 70 ALA A O 1
ATOM 511 N N . PRO A 1 71 ? 12.151 -12.161 -7.257 1.00 56.03 71 PRO A N 1
ATOM 512 C CA . PRO A 1 71 ? 13.278 -12.565 -8.093 1.00 56.03 71 PRO A CA 1
ATOM 513 C C . PRO A 1 71 ? 14.598 -12.682 -7.308 1.00 56.03 71 PRO A C 1
ATOM 515 O O . PRO A 1 71 ? 14.878 -11.874 -6.419 1.00 56.03 71 PRO A O 1
ATOM 518 N N . ASP A 1 72 ? 15.425 -13.675 -7.652 1.00 53.06 72 ASP A N 1
ATOM 519 C CA . ASP A 1 72 ? 16.602 -14.086 -6.867 1.00 53.06 72 ASP A CA 1
ATOM 520 C C . ASP A 1 72 ? 17.837 -13.179 -7.063 1.00 53.06 72 ASP A C 1
ATOM 522 O O . ASP A 1 72 ? 18.805 -13.273 -6.301 1.00 53.06 72 ASP A O 1
ATOM 526 N N . GLY A 1 73 ? 17.816 -12.268 -8.043 1.00 53.94 73 GLY A N 1
ATOM 527 C CA . GLY A 1 73 ? 18.880 -11.288 -8.260 1.00 53.94 73 GLY A CA 1
ATOM 528 C C . GLY A 1 73 ? 18.507 -10.142 -9.206 1.00 53.94 73 GLY A C 1
ATOM 529 O O . GLY A 1 73 ? 17.494 -10.175 -9.897 1.00 53.94 73 GLY A O 1
ATOM 530 N N . LEU A 1 74 ? 19.378 -9.125 -9.277 1.00 53.47 74 LEU A N 1
ATOM 531 C CA . LEU A 1 74 ? 19.197 -7.915 -10.103 1.00 53.47 74 LEU A CA 1
ATOM 532 C C . LEU A 1 74 ? 18.912 -8.199 -11.589 1.00 53.47 74 LEU A C 1
ATOM 534 O O . LEU A 1 74 ? 18.234 -7.406 -12.231 1.00 53.47 74 LEU A O 1
ATOM 538 N N . LYS A 1 75 ? 19.415 -9.317 -12.133 1.00 52.12 75 LYS A N 1
ATOM 539 C CA . LYS A 1 75 ? 19.180 -9.705 -13.535 1.00 52.12 75 LYS A CA 1
ATOM 540 C C . LYS A 1 75 ? 17.721 -10.072 -13.803 1.00 52.12 75 LYS A C 1
ATOM 542 O O . LYS A 1 75 ? 17.196 -9.715 -14.849 1.00 52.12 75 LYS A O 1
ATOM 547 N N . ASP A 1 76 ? 17.065 -10.721 -12.848 1.00 53.28 76 ASP A N 1
ATOM 548 C CA . ASP A 1 76 ? 15.658 -11.106 -12.975 1.00 53.28 76 ASP A CA 1
ATOM 549 C C . ASP A 1 76 ? 14.719 -9.908 -12.749 1.00 53.28 76 ASP A C 1
ATOM 551 O O . ASP A 1 76 ? 13.575 -9.918 -13.196 1.00 53.28 76 ASP A O 1
ATOM 555 N N . VAL A 1 77 ? 15.238 -8.838 -12.131 1.00 56.09 77 VAL A N 1
ATOM 556 C CA . VAL A 1 77 ? 14.575 -7.529 -11.947 1.00 56.09 77 VAL A CA 1
ATOM 557 C C . VAL A 1 77 ? 14.865 -6.567 -13.086 1.00 56.09 77 VAL A C 1
ATOM 559 O O . VAL A 1 77 ? 14.583 -5.381 -12.999 1.00 56.09 77 VAL A O 1
ATOM 562 N N . MET A 1 78 ? 15.383 -7.074 -14.201 1.00 60.94 78 MET A N 1
ATOM 563 C CA . MET A 1 78 ? 15.341 -6.348 -15.469 1.00 60.94 78 MET A CA 1
ATOM 564 C C . MET A 1 78 ? 14.071 -6.661 -16.276 1.00 60.94 78 MET A C 1
ATOM 566 O O . MET A 1 78 ? 13.882 -6.086 -17.345 1.00 60.94 78 MET A O 1
ATOM 570 N N . HIS A 1 79 ? 13.204 -7.554 -15.778 1.00 68.38 79 HIS A N 1
ATOM 571 C CA . HIS A 1 79 ? 11.973 -7.971 -16.448 1.00 68.38 79 HIS A CA 1
ATOM 572 C C . HIS A 1 79 ? 10.750 -7.929 -15.515 1.00 68.38 79 HIS A C 1
ATOM 574 O O . HIS A 1 79 ? 10.840 -8.117 -14.300 1.00 68.38 79 HIS A O 1
ATOM 580 N N . ASP A 1 80 ? 9.579 -7.684 -16.099 1.00 74.25 80 ASP A N 1
ATOM 581 C CA . ASP A 1 80 ? 8.271 -7.506 -15.440 1.00 74.25 80 ASP A CA 1
ATOM 582 C C . ASP A 1 80 ? 7.498 -8.822 -15.228 1.00 74.25 80 ASP A C 1
ATOM 584 O O . ASP A 1 80 ? 6.482 -8.855 -14.539 1.00 74.25 80 ASP A O 1
ATOM 588 N N . TRP A 1 81 ? 7.995 -9.922 -15.792 1.00 78.19 81 TRP A N 1
ATOM 589 C CA . TRP A 1 81 ? 7.401 -11.259 -15.763 1.00 78.19 81 TRP A CA 1
ATOM 590 C C . TRP A 1 81 ? 6.913 -11.718 -14.381 1.00 78.19 81 TRP A C 1
ATOM 592 O O . TRP A 1 81 ? 5.748 -12.094 -14.249 1.00 78.19 81 TRP A O 1
ATOM 602 N N . SER A 1 82 ? 7.755 -11.649 -13.345 1.00 78.00 82 SER A N 1
ATOM 603 C CA . SER A 1 82 ? 7.376 -12.039 -11.983 1.00 78.00 82 SER A CA 1
ATOM 604 C C . SER A 1 82 ? 6.284 -11.136 -11.411 1.00 78.00 82 SER A C 1
ATOM 606 O O . SER A 1 82 ? 5.402 -11.621 -10.707 1.00 78.00 82 SER A O 1
ATOM 608 N N . ALA A 1 83 ? 6.296 -9.840 -11.736 1.00 82.75 83 ALA A N 1
ATOM 609 C CA . ALA A 1 83 ? 5.247 -8.926 -11.305 1.00 82.75 83 ALA A CA 1
ATOM 610 C C . ALA A 1 83 ? 3.910 -9.235 -11.985 1.00 82.75 83 ALA A C 1
ATOM 612 O O . ALA A 1 83 ? 2.876 -9.274 -11.318 1.00 82.75 83 ALA A O 1
ATOM 613 N N . ARG A 1 84 ? 3.929 -9.519 -13.292 1.00 87.62 84 ARG A N 1
ATOM 614 C CA . ARG A 1 84 ? 2.734 -9.927 -14.043 1.00 87.62 84 ARG A CA 1
ATOM 615 C C . ARG A 1 84 ? 2.147 -11.240 -13.527 1.00 87.62 84 ARG A C 1
ATOM 617 O O . ARG A 1 84 ? 0.927 -11.336 -13.400 1.00 87.62 84 ARG A O 1
ATOM 624 N N . ASP A 1 85 ? 2.991 -12.218 -13.202 1.00 86.94 85 ASP A N 1
ATOM 625 C CA . ASP A 1 85 ? 2.553 -13.502 -12.640 1.00 86.94 85 ASP A CA 1
ATOM 626 C C . ASP A 1 85 ? 1.923 -13.330 -11.245 1.00 86.94 85 ASP A C 1
ATOM 628 O O . ASP A 1 85 ? 0.867 -13.894 -10.959 1.00 86.94 85 ASP A O 1
ATOM 632 N N . ALA A 1 86 ? 2.506 -12.465 -10.408 1.00 87.38 86 ALA A N 1
ATOM 633 C CA . ALA A 1 86 ? 2.032 -12.177 -9.054 1.00 87.38 86 ALA A CA 1
ATOM 634 C C . ALA A 1 86 ? 0.768 -11.294 -8.994 1.00 87.38 86 ALA A C 1
ATOM 636 O O . ALA A 1 86 ? -0.004 -11.386 -8.034 1.00 87.38 86 ALA A O 1
ATOM 637 N N . ALA A 1 87 ? 0.517 -10.472 -10.018 1.00 92.31 87 ALA A N 1
ATOM 638 C CA . ALA A 1 87 ? -0.600 -9.527 -10.052 1.00 92.31 87 ALA A CA 1
ATOM 639 C C . ALA A 1 87 ? -1.978 -10.208 -9.950 1.00 92.31 87 ALA A C 1
ATOM 641 O O . ALA A 1 87 ? -2.856 -9.759 -9.214 1.00 92.31 87 ALA A O 1
ATOM 642 N N . GLY A 1 88 ? -2.168 -11.325 -10.658 1.00 94.31 88 GLY A N 1
ATOM 643 C CA . GLY A 1 88 ? -3.422 -12.085 -10.627 1.00 94.31 88 GLY A CA 1
ATOM 644 C C . GLY A 1 88 ? -3.735 -12.694 -9.250 1.00 94.31 88 GLY A C 1
ATOM 645 O O . GLY A 1 88 ? -4.847 -12.514 -8.746 1.00 94.31 88 GLY A O 1
ATOM 646 N N . PRO A 1 89 ? -2.797 -13.433 -8.627 1.00 93.69 89 PRO A N 1
ATOM 647 C CA . PRO A 1 89 ? -2.903 -13.881 -7.242 1.00 93.69 89 PRO A CA 1
ATOM 648 C C . PRO A 1 89 ? -3.205 -12.759 -6.247 1.00 93.69 89 PRO A C 1
ATOM 650 O O . PRO A 1 89 ? -4.088 -12.948 -5.411 1.00 93.69 89 PRO A O 1
ATOM 653 N N . LEU A 1 90 ? -2.536 -11.607 -6.355 1.00 94.75 90 LEU A N 1
ATOM 654 C CA . LEU A 1 90 ? -2.771 -10.475 -5.458 1.00 94.75 90 LEU A CA 1
ATOM 655 C C . LEU A 1 90 ? -4.187 -9.900 -5.615 1.00 94.75 90 LEU A C 1
ATOM 657 O O . LEU A 1 90 ? -4.921 -9.803 -4.640 1.00 94.75 90 LEU A O 1
ATOM 661 N N . ASN A 1 91 ? -4.632 -9.655 -6.849 1.00 96.56 91 ASN A N 1
ATOM 662 C CA . ASN A 1 91 ? -5.999 -9.204 -7.130 1.00 96.56 91 ASN A CA 1
ATOM 663 C C . ASN A 1 91 ? -7.058 -10.164 -6.549 1.00 96.56 91 ASN A C 1
ATOM 665 O O . ASN A 1 91 ? -8.052 -9.741 -5.961 1.00 96.56 91 ASN A O 1
ATOM 669 N N . ARG A 1 92 ? -6.849 -11.484 -6.674 1.00 95.81 92 ARG A N 1
ATOM 670 C CA . ARG A 1 92 ? -7.748 -12.477 -6.059 1.00 95.81 92 ARG A CA 1
ATOM 671 C C . ARG A 1 92 ? -7.712 -12.435 -4.533 1.00 95.81 92 ARG A C 1
ATOM 673 O O . ARG A 1 92 ? -8.752 -12.653 -3.920 1.00 95.81 92 ARG A O 1
ATOM 680 N N . PHE A 1 93 ? -6.547 -12.187 -3.941 1.00 95.81 93 PHE A N 1
ATOM 681 C CA . PHE A 1 93 ? -6.405 -12.034 -2.498 1.00 95.81 93 PHE A CA 1
ATOM 682 C C . PHE A 1 93 ? -7.203 -10.829 -1.990 1.00 95.81 93 PHE A C 1
ATOM 684 O O . PHE A 1 93 ? -8.039 -11.006 -1.109 1.00 95.81 93 PHE A O 1
ATOM 691 N N . ASP A 1 94 ? -7.039 -9.656 -2.605 1.00 96.56 94 ASP A N 1
ATOM 692 C CA . ASP A 1 94 ? -7.756 -8.435 -2.210 1.00 96.56 94 ASP A CA 1
ATOM 693 C C . ASP A 1 94 ? -9.276 -8.585 -2.385 1.00 96.56 94 ASP A C 1
ATOM 695 O O . ASP A 1 94 ? -10.056 -8.176 -1.526 1.00 96.56 94 ASP A O 1
ATOM 699 N N . LYS A 1 95 ? -9.720 -9.260 -3.456 1.00 96.81 95 LYS A N 1
ATOM 700 C CA . LYS A 1 95 ? -11.137 -9.625 -3.640 1.00 96.81 95 LYS A CA 1
ATOM 701 C C . LYS A 1 95 ? -11.650 -10.571 -2.562 1.00 96.81 95 LYS A C 1
ATOM 703 O O . LYS A 1 95 ? -12.791 -10.433 -2.138 1.00 96.81 95 LYS A O 1
ATOM 708 N N . GLY A 1 96 ? -10.835 -11.538 -2.145 1.00 95.75 96 GLY A N 1
ATOM 709 C CA . GLY A 1 96 ? -11.162 -12.439 -1.045 1.00 95.75 96 GLY A CA 1
ATOM 710 C C . GLY A 1 96 ? -11.327 -11.672 0.262 1.00 95.75 96 GLY A C 1
ATOM 711 O O . GLY A 1 96 ? -12.361 -11.808 0.904 1.00 95.75 96 GLY A O 1
ATOM 712 N N . LEU A 1 97 ? -10.361 -10.809 0.585 1.00 95.12 97 LEU A N 1
ATOM 713 C CA . LEU A 1 97 ? -10.376 -9.953 1.771 1.00 95.12 97 LEU A CA 1
ATOM 714 C C . LEU A 1 97 ? -11.648 -9.092 1.837 1.00 95.12 97 LEU A C 1
ATOM 716 O O . LEU A 1 97 ? -12.380 -9.146 2.823 1.00 95.12 97 LEU A O 1
ATOM 720 N N . ALA A 1 98 ? -11.966 -8.386 0.750 1.00 95.25 98 ALA A N 1
ATOM 721 C CA . ALA A 1 98 ? -13.173 -7.566 0.659 1.00 95.25 98 ALA A CA 1
ATOM 722 C C . ALA A 1 98 ? -14.480 -8.384 0.712 1.00 95.25 98 ALA A C 1
ATOM 724 O O . ALA A 1 98 ? -15.518 -7.862 1.106 1.00 95.25 98 ALA A O 1
ATOM 725 N N . ALA A 1 99 ? -14.458 -9.660 0.310 1.00 95.44 99 ALA A N 1
ATOM 726 C CA . ALA A 1 99 ? -15.640 -10.521 0.304 1.00 95.44 99 ALA A CA 1
ATOM 727 C C . ALA A 1 99 ? -15.894 -11.244 1.638 1.00 95.44 99 ALA A C 1
ATOM 729 O O . ALA A 1 99 ? -17.013 -11.704 1.862 1.00 95.44 99 ALA A O 1
ATOM 730 N N . THR A 1 100 ? -14.878 -11.393 2.496 1.00 94.69 100 THR A N 1
ATOM 731 C CA . THR A 1 100 ? -14.976 -12.164 3.750 1.00 94.69 100 THR A CA 1
ATOM 732 C C . THR A 1 100 ? -15.044 -11.308 5.011 1.00 94.69 100 THR A C 1
ATOM 734 O O . THR A 1 100 ? -15.259 -11.854 6.088 1.00 94.69 100 THR A O 1
ATOM 737 N N . THR A 1 101 ? -14.863 -9.993 4.898 1.00 96.38 101 THR A N 1
ATOM 738 C CA . THR A 1 101 ? -14.965 -9.062 6.029 1.00 96.38 101 THR A CA 1
ATOM 739 C C . THR A 1 101 ? -16.374 -9.023 6.641 1.00 96.38 101 THR A C 1
ATOM 741 O O . THR A 1 101 ? -17.382 -9.130 5.940 1.00 96.38 101 THR A O 1
ATOM 744 N N . ASN A 1 102 ? -16.452 -8.819 7.960 1.00 96.62 102 ASN A N 1
ATOM 745 C CA . ASN A 1 102 ? -17.696 -8.530 8.681 1.00 96.62 102 ASN A CA 1
ATOM 746 C C . ASN A 1 102 ? -18.031 -7.026 8.694 1.00 96.62 102 ASN A C 1
ATOM 748 O O . ASN A 1 102 ? -19.077 -6.630 9.216 1.00 96.62 102 ASN A O 1
ATOM 752 N N . VAL A 1 103 ? -17.152 -6.178 8.149 1.00 95.19 103 VAL A N 1
ATOM 753 C CA . VAL A 1 103 ? -17.313 -4.721 8.111 1.00 95.19 103 VAL A CA 1
ATOM 754 C C . VAL A 1 103 ? -17.818 -4.298 6.734 1.00 95.19 103 VAL A C 1
ATOM 756 O O . VAL A 1 103 ? -17.147 -4.489 5.727 1.00 95.19 103 VAL A O 1
ATOM 759 N N . SER A 1 104 ? -18.999 -3.678 6.683 1.00 88.31 104 SER A N 1
ATOM 760 C CA . SER A 1 104 ? -19.669 -3.321 5.420 1.00 88.31 104 SER A CA 1
ATOM 761 C C . SER A 1 104 ? -18.917 -2.307 4.552 1.00 88.31 104 SER A C 1
ATOM 763 O O . SER A 1 104 ? -19.186 -2.226 3.359 1.00 88.31 104 SER A O 1
ATOM 765 N N . ASP A 1 105 ? -18.029 -1.519 5.155 1.00 88.19 105 ASP A N 1
ATOM 766 C CA . ASP A 1 105 ? -17.211 -0.497 4.494 1.00 88.19 105 ASP A CA 1
ATOM 767 C C . ASP A 1 105 ? -15.742 -0.646 4.925 1.00 88.19 105 ASP A C 1
ATOM 769 O O . ASP A 1 105 ? -15.108 0.286 5.423 1.00 88.19 105 ASP A O 1
ATOM 773 N N . GLN A 1 106 ? -15.219 -1.879 4.852 1.00 94.88 106 GLN A N 1
ATOM 774 C CA . GLN A 1 106 ? -13.812 -2.130 5.150 1.00 94.88 106 GLN A CA 1
ATOM 775 C C . GLN A 1 106 ? -12.938 -1.386 4.145 1.00 94.88 106 GLN A C 1
ATOM 777 O O . GLN A 1 106 ? -12.988 -1.627 2.940 1.00 94.88 106 GLN A O 1
ATOM 782 N N . HIS A 1 107 ? -12.086 -0.514 4.663 1.00 96.88 107 HIS A N 1
ATOM 783 C CA . HIS A 1 107 ? -11.232 0.316 3.843 1.00 96.88 107 HIS A CA 1
ATOM 784 C C . HIS A 1 107 ? -9.834 -0.302 3.746 1.00 96.88 107 HIS A C 1
ATOM 786 O O . HIS A 1 107 ? -9.080 -0.344 4.727 1.00 96.88 107 HIS A O 1
ATOM 792 N N . ILE A 1 108 ? -9.478 -0.750 2.542 1.00 98.00 108 ILE A N 1
ATOM 793 C CA . ILE A 1 108 ? -8.219 -1.445 2.262 1.00 98.00 108 ILE A CA 1
ATOM 794 C C . ILE A 1 108 ? -7.216 -0.456 1.660 1.00 98.00 108 ILE A C 1
ATOM 796 O O . ILE A 1 108 ? -7.519 0.222 0.680 1.00 98.00 108 ILE A O 1
ATOM 800 N N . THR A 1 109 ? -6.012 -0.386 2.222 1.00 97.94 109 THR A N 1
ATOM 801 C CA . THR A 1 109 ? -4.906 0.412 1.679 1.00 97.94 109 THR A CA 1
ATOM 802 C C . THR A 1 109 ? -3.775 -0.508 1.232 1.00 97.94 109 THR A C 1
ATOM 804 O O . THR A 1 109 ? -3.227 -1.260 2.040 1.00 97.94 109 THR A O 1
ATOM 807 N N . ALA A 1 110 ? -3.398 -0.431 -0.043 1.00 97.38 110 ALA A N 1
ATOM 808 C CA . ALA A 1 110 ? -2.289 -1.189 -0.611 1.00 97.38 110 ALA A CA 1
ATOM 809 C C . ALA A 1 110 ? -0.960 -0.429 -0.474 1.00 97.38 110 ALA A C 1
ATOM 811 O O . ALA A 1 110 ? -0.843 0.717 -0.901 1.00 97.38 110 ALA A O 1
ATOM 812 N N . PHE A 1 111 ? 0.069 -1.084 0.058 1.00 94.44 111 PHE A N 1
ATOM 813 C CA . PHE A 1 111 ? 1.421 -0.547 0.215 1.00 94.44 111 PHE A CA 1
ATOM 814 C C . PHE A 1 111 ? 2.395 -1.375 -0.621 1.00 94.44 111 PHE A C 1
ATOM 816 O O . PHE A 1 111 ? 2.757 -2.492 -0.258 1.00 94.44 111 PHE A O 1
ATOM 823 N N . GLY A 1 112 ? 2.815 -0.835 -1.762 1.00 92.06 112 GLY A N 1
ATOM 824 C CA . GLY A 1 112 ? 3.755 -1.495 -2.663 1.00 92.06 112 GLY A CA 1
ATOM 825 C C . GLY A 1 112 ? 5.160 -0.918 -2.537 1.00 92.06 112 GLY A C 1
ATOM 826 O O . GLY A 1 112 ? 5.381 0.231 -2.918 1.00 92.06 112 GLY A O 1
ATOM 827 N N . HIS A 1 113 ? 6.117 -1.721 -2.069 1.00 87.94 113 HIS A N 1
ATOM 828 C CA . HIS A 1 113 ? 7.520 -1.320 -1.955 1.00 87.94 113 HIS A CA 1
ATOM 829 C C . HIS A 1 113 ? 8.378 -1.928 -3.063 1.00 87.94 113 HIS A C 1
ATOM 831 O O . HIS A 1 113 ? 8.328 -3.138 -3.297 1.00 87.94 113 HIS A O 1
ATOM 837 N N . SER A 1 114 ? 9.241 -1.129 -3.694 1.00 85.12 114 SER A N 1
ATOM 838 C CA . SER A 1 114 ? 10.211 -1.618 -4.680 1.00 85.12 114 SER A CA 1
ATOM 839 C C . SER A 1 114 ? 9.520 -2.440 -5.773 1.00 85.12 114 SER A C 1
ATOM 841 O O . SER A 1 114 ? 8.532 -1.972 -6.332 1.00 85.12 114 SER A O 1
ATOM 843 N N . TYR A 1 115 ? 9.963 -3.658 -6.089 1.00 84.50 115 TYR A N 1
ATOM 844 C CA . TYR A 1 115 ? 9.291 -4.512 -7.081 1.00 84.50 115 TYR A CA 1
ATOM 845 C C . TYR A 1 115 ? 7.820 -4.815 -6.730 1.00 84.50 115 TYR A C 1
ATOM 847 O O . TYR A 1 115 ? 6.977 -4.912 -7.619 1.00 84.50 115 TYR A O 1
ATOM 855 N N . GLY A 1 116 ? 7.483 -4.861 -5.437 1.00 88.31 116 GLY A N 1
ATOM 856 C CA . GLY A 1 116 ? 6.108 -4.990 -4.961 1.00 88.31 116 GLY A CA 1
ATOM 857 C C . GLY A 1 116 ? 5.212 -3.836 -5.412 1.00 88.31 116 GLY A C 1
ATOM 858 O O . GLY A 1 116 ? 4.028 -4.049 -5.624 1.00 88.31 116 GLY A O 1
ATOM 859 N N . SER A 1 117 ? 5.758 -2.641 -5.667 1.00 91.81 117 SER A N 1
ATOM 860 C CA . SER A 1 117 ? 4.983 -1.528 -6.237 1.00 91.81 117 SER A CA 1
ATOM 861 C C . SER A 1 117 ? 4.456 -1.819 -7.647 1.00 91.81 117 SER A C 1
ATOM 863 O O . SER A 1 117 ? 3.323 -1.454 -7.961 1.00 91.81 117 SER A O 1
ATOM 865 N N . LEU A 1 118 ? 5.237 -2.529 -8.469 1.00 91.69 118 LEU A N 1
ATOM 866 C CA . LEU A 1 118 ? 4.823 -2.943 -9.805 1.00 91.69 118 LEU A CA 1
ATOM 867 C C . LEU A 1 118 ? 3.774 -4.057 -9.723 1.00 91.69 118 LEU A C 1
ATOM 869 O O . LEU A 1 118 ? 2.755 -3.982 -10.404 1.00 91.69 118 LEU A O 1
ATOM 873 N N . VAL A 1 119 ? 3.981 -5.048 -8.843 1.00 92.31 119 VAL A N 1
ATOM 874 C CA . VAL A 1 119 ? 2.993 -6.110 -8.567 1.00 92.31 119 VAL A CA 1
ATOM 875 C C . VAL A 1 119 ? 1.654 -5.494 -8.155 1.00 92.31 119 VAL A C 1
ATOM 877 O O . VAL A 1 119 ? 0.617 -5.828 -8.729 1.00 92.31 119 VAL A O 1
ATOM 880 N N . THR A 1 120 ? 1.689 -4.566 -7.195 1.00 95.62 120 THR A N 1
ATOM 881 C CA . THR A 1 120 ? 0.523 -3.828 -6.705 1.00 95.62 120 THR A CA 1
ATOM 882 C C . THR A 1 120 ? -0.159 -3.090 -7.853 1.00 95.62 120 THR A C 1
ATOM 884 O O . THR A 1 120 ? -1.331 -3.348 -8.116 1.00 95.62 120 THR A O 1
ATOM 887 N N . SER A 1 121 ? 0.569 -2.257 -8.608 1.00 96.81 121 SER A N 1
ATOM 888 C CA . SER A 1 121 ? 0.007 -1.529 -9.756 1.00 96.81 121 SER A CA 1
ATOM 889 C C . SER A 1 121 ? -0.705 -2.457 -10.748 1.00 96.81 121 SER A C 1
ATOM 891 O O . SER A 1 121 ? -1.851 -2.211 -11.124 1.00 96.81 121 SER A O 1
ATOM 893 N N . LEU A 1 122 ? -0.067 -3.563 -11.134 1.00 96.56 122 LEU A N 1
ATOM 894 C CA . LEU A 1 122 ? -0.630 -4.522 -12.084 1.00 96.56 122 LEU A CA 1
ATOM 895 C C . LEU A 1 122 ? -1.859 -5.258 -11.531 1.00 96.56 122 LEU A C 1
ATOM 897 O O . LEU A 1 122 ? -2.771 -5.571 -12.295 1.00 96.56 122 LEU A O 1
ATOM 901 N N . ALA A 1 123 ? -1.910 -5.540 -10.227 1.00 97.06 123 ALA A N 1
ATOM 902 C CA . ALA A 1 123 ? -3.078 -6.148 -9.589 1.00 97.06 123 ALA A CA 1
ATOM 903 C C . ALA A 1 123 ? -4.279 -5.188 -9.569 1.00 97.06 123 ALA A C 1
ATOM 905 O O . ALA A 1 123 ? -5.393 -5.576 -9.929 1.00 97.06 123 ALA A O 1
ATOM 906 N N . LEU A 1 124 ? -4.037 -3.923 -9.217 1.00 98.12 124 LEU A N 1
ATOM 907 C CA . LEU A 1 124 ? -5.029 -2.844 -9.221 1.00 98.12 124 LEU A CA 1
ATOM 908 C C . LEU A 1 124 ? -5.610 -2.598 -10.620 1.00 98.12 124 LEU A C 1
ATOM 910 O O . LEU A 1 124 ? -6.826 -2.524 -10.774 1.00 98.12 124 LEU A O 1
ATOM 914 N N . GLN A 1 125 ? -4.772 -2.612 -11.662 1.00 97.38 125 GLN A N 1
ATOM 915 C CA . GLN A 1 125 ? -5.217 -2.526 -13.062 1.00 97.38 125 GLN A CA 1
ATOM 916 C C . GLN A 1 125 ? -6.155 -3.673 -13.488 1.00 97.38 125 GLN A C 1
ATOM 918 O O . GLN A 1 125 ? -6.887 -3.552 -14.470 1.00 97.38 125 GLN A O 1
ATOM 923 N N . GLN A 1 126 ? -6.176 -4.786 -12.745 1.00 97.44 126 GLN A N 1
ATOM 924 C CA . GLN A 1 126 ? -7.106 -5.905 -12.937 1.00 97.44 126 GLN A CA 1
ATOM 925 C C . GLN A 1 126 ? -8.355 -5.818 -12.029 1.00 97.44 126 GLN A C 1
ATOM 927 O O . GLN A 1 126 ? -9.113 -6.794 -11.909 1.00 97.44 126 GLN A O 1
ATOM 932 N N . GLY A 1 127 ? -8.568 -4.679 -11.366 1.00 97.06 127 GLY A N 1
ATOM 933 C CA . GLY A 1 127 ? -9.724 -4.397 -10.518 1.00 97.06 127 GLY A CA 1
ATOM 934 C C . GLY A 1 127 ? -9.636 -4.994 -9.116 1.00 97.06 127 GLY A C 1
ATOM 935 O O . GLY A 1 127 ? -10.635 -5.540 -8.639 1.00 97.06 127 GLY A O 1
ATOM 936 N N . ALA A 1 128 ? -8.458 -4.958 -8.486 1.00 96.62 128 ALA A N 1
ATOM 937 C CA . ALA A 1 128 ? -8.332 -5.240 -7.055 1.00 96.62 128 ALA A CA 1
ATOM 938 C C . ALA A 1 128 ? -9.091 -4.159 -6.248 1.00 96.62 128 ALA A C 1
ATOM 940 O O . ALA A 1 128 ? -8.878 -2.973 -6.504 1.00 96.62 128 ALA A O 1
ATOM 941 N N . PRO A 1 129 ? -9.990 -4.526 -5.313 1.00 96.00 129 PRO A N 1
ATOM 942 C CA . PRO A 1 129 ? -10.903 -3.584 -4.664 1.00 96.00 129 PRO A CA 1
ATOM 943 C C . PRO A 1 129 ? -10.255 -2.901 -3.453 1.00 96.00 129 PRO A C 1
ATOM 945 O O . PRO A 1 129 ? -10.665 -3.120 -2.315 1.00 96.00 129 PRO A O 1
ATOM 948 N N . VAL A 1 130 ? -9.225 -2.092 -3.688 1.00 97.62 130 VAL A N 1
ATOM 949 C CA . VAL A 1 130 ? -8.596 -1.289 -2.629 1.00 97.62 130 VAL A CA 1
ATOM 950 C C . VAL A 1 130 ? -9.056 0.162 -2.710 1.00 97.62 130 VAL A C 1
ATOM 952 O O . VAL A 1 130 ? -9.411 0.658 -3.776 1.00 97.62 130 VAL A O 1
ATOM 955 N N . SER A 1 131 ? -9.067 0.835 -1.568 1.00 98.12 131 SER A N 1
ATOM 956 C CA . SER A 1 131 ? -9.546 2.209 -1.426 1.00 98.12 131 SER A CA 1
ATOM 957 C C . SER A 1 131 ? -8.423 3.228 -1.616 1.00 98.12 131 SER A C 1
ATOM 959 O O . SER A 1 131 ? -8.637 4.262 -2.234 1.00 98.12 131 SER A O 1
ATOM 961 N N . ASP A 1 132 ? -7.224 2.912 -1.119 1.00 98.12 132 ASP A N 1
ATOM 962 C CA . ASP A 1 132 ? -6.015 3.734 -1.235 1.00 98.12 132 ASP A CA 1
ATOM 963 C C . ASP A 1 132 ? -4.839 2.889 -1.734 1.00 98.12 132 ASP A C 1
ATOM 965 O O . ASP A 1 132 ? -4.744 1.691 -1.447 1.00 98.12 132 ASP A O 1
ATOM 969 N N . VAL A 1 133 ? -3.874 3.531 -2.393 1.00 98.19 133 VAL A N 1
ATOM 970 C CA . VAL A 1 133 ? -2.604 2.900 -2.768 1.00 98.19 133 VAL A CA 1
ATOM 971 C C . VAL A 1 133 ? -1.418 3.825 -2.534 1.00 98.19 133 VAL A C 1
ATOM 973 O O . VAL A 1 133 ? -1.437 4.991 -2.914 1.00 98.19 133 VAL A O 1
ATOM 976 N N . VAL A 1 134 ? -0.354 3.283 -1.943 1.00 96.50 134 VAL A N 1
ATOM 977 C CA . VAL A 1 134 ? 0.929 3.960 -1.747 1.00 96.50 134 VAL A CA 1
ATOM 978 C C . VAL A 1 134 ? 2.036 3.134 -2.395 1.00 96.50 134 VAL A C 1
ATOM 980 O O . VAL A 1 134 ? 2.313 2.009 -1.978 1.00 96.50 134 VAL A O 1
ATOM 983 N N . LEU A 1 135 ? 2.689 3.699 -3.411 1.00 94.44 135 LEU A N 1
ATOM 984 C CA . LEU A 1 135 ? 3.804 3.074 -4.126 1.00 94.44 135 LEU A CA 1
ATOM 985 C C . LEU A 1 135 ? 5.117 3.768 -3.767 1.00 94.44 135 LEU A C 1
ATOM 987 O O . LEU A 1 135 ? 5.251 4.976 -3.939 1.00 94.44 135 LEU A O 1
ATOM 991 N N . TYR A 1 136 ? 6.109 3.035 -3.278 1.00 89.06 136 TYR A N 1
ATOM 992 C CA . TYR A 1 136 ? 7.351 3.654 -2.821 1.00 89.06 136 TYR A CA 1
ATOM 993 C C . TYR A 1 136 ? 8.589 2.854 -3.193 1.00 89.06 136 TYR A C 1
ATOM 995 O O . TYR A 1 136 ? 8.553 1.629 -3.308 1.00 89.06 136 TYR A O 1
ATOM 1003 N N . GLY A 1 137 ? 9.676 3.579 -3.463 1.00 83.25 137 GLY A N 1
ATOM 1004 C CA . GLY A 1 137 ? 10.903 3.013 -4.029 1.00 83.25 137 GLY A CA 1
ATOM 1005 C C . GLY A 1 137 ? 10.687 2.277 -5.350 1.00 83.25 137 GLY A C 1
ATOM 1006 O O . GLY A 1 137 ? 11.341 1.277 -5.622 1.00 83.25 137 GLY A O 1
ATOM 1007 N N . SER A 1 138 ? 9.706 2.717 -6.139 1.00 86.62 138 SER A N 1
ATOM 1008 C CA . SER A 1 138 ? 9.186 1.980 -7.291 1.00 86.62 138 SER A CA 1
ATOM 1009 C C . SER A 1 138 ? 10.132 2.013 -8.496 1.00 86.62 138 SER A C 1
ATOM 1011 O O . SER A 1 138 ? 10.549 3.099 -8.888 1.00 86.62 138 SER A O 1
ATOM 1013 N N . PRO A 1 139 ? 10.410 0.870 -9.155 1.00 85.25 139 PRO A N 1
ATOM 1014 C CA . PRO A 1 139 ? 11.146 0.845 -10.419 1.00 85.25 139 PRO A CA 1
ATOM 1015 C C . PRO A 1 139 ? 10.289 1.263 -11.629 1.00 85.25 139 PRO A C 1
ATOM 1017 O O . PRO A 1 139 ? 10.818 1.371 -12.732 1.00 85.25 139 PRO A O 1
ATOM 1020 N N . GLY A 1 140 ? 8.977 1.447 -11.442 1.00 89.19 140 GLY A N 1
ATOM 1021 C CA . GLY A 1 140 ? 7.994 1.715 -12.489 1.00 89.19 140 GLY A CA 1
ATOM 1022 C C . GLY A 1 140 ? 6.632 1.102 -12.154 1.00 89.19 140 GLY A C 1
ATOM 1023 O O . GLY A 1 140 ? 6.510 0.266 -11.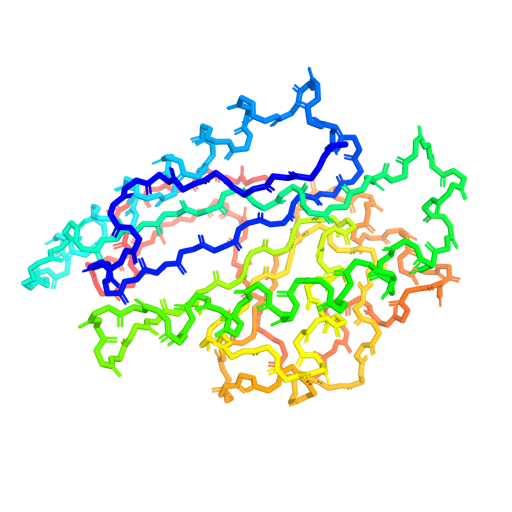254 1.00 89.19 140 GLY A O 1
ATOM 1024 N N . THR A 1 141 ? 5.594 1.547 -12.858 1.00 91.62 141 THR A N 1
ATOM 1025 C CA . THR A 1 141 ? 4.195 1.205 -12.545 1.00 91.62 141 THR A CA 1
ATOM 1026 C C . THR A 1 141 ? 3.406 0.620 -13.712 1.00 91.62 141 THR A C 1
ATOM 1028 O O . THR A 1 141 ? 2.299 0.131 -13.499 1.00 91.62 141 THR A O 1
ATOM 1031 N N . GLU A 1 142 ? 3.927 0.691 -14.938 1.00 93.31 142 GLU A N 1
ATOM 1032 C CA . GLU A 1 142 ? 3.171 0.428 -16.173 1.00 93.31 142 GLU A CA 1
ATOM 1033 C C . GLU A 1 142 ? 1.855 1.221 -16.295 1.00 93.31 142 GLU A C 1
ATOM 1035 O O . GLU A 1 142 ? 0.904 0.795 -16.949 1.00 93.31 142 GLU A O 1
ATOM 1040 N N . LEU A 1 143 ? 1.792 2.403 -15.681 1.00 94.00 143 LEU A N 1
ATOM 1041 C CA . LEU A 1 143 ? 0.649 3.304 -15.780 1.00 94.00 143 LEU A CA 1
ATOM 1042 C C . LEU A 1 143 ? 0.916 4.407 -16.800 1.00 94.00 143 LEU A C 1
ATOM 1044 O O . LEU A 1 143 ? 2.030 4.912 -16.937 1.00 94.00 143 LEU A O 1
ATOM 1048 N N . THR A 1 144 ? -0.155 4.843 -17.455 1.00 94.56 144 THR A N 1
ATOM 1049 C CA . THR A 1 144 ? -0.199 6.120 -18.183 1.00 94.56 144 THR A CA 1
ATOM 1050 C C . THR A 1 144 ? -0.979 7.185 -17.416 1.00 94.56 144 THR A C 1
ATOM 1052 O O . THR A 1 144 ? -0.770 8.374 -17.638 1.00 94.56 144 THR A O 1
ATOM 1055 N N . HIS A 1 145 ? -1.853 6.773 -16.492 1.00 97.00 145 HIS A N 1
ATOM 1056 C CA . HIS A 1 145 ? -2.575 7.648 -15.573 1.00 97.00 145 HIS A CA 1
ATOM 1057 C C . HIS A 1 145 ? -3.000 6.867 -14.322 1.00 97.00 145 HIS A C 1
ATOM 1059 O O . HIS A 1 145 ? -3.363 5.693 -14.412 1.00 97.00 145 HIS A O 1
ATOM 1065 N N . ALA A 1 146 ? -3.055 7.531 -13.165 1.00 97.12 146 ALA A N 1
ATOM 1066 C CA . ALA A 1 146 ? -3.470 6.923 -11.899 1.00 97.12 146 ALA A CA 1
ATOM 1067 C C . ALA A 1 146 ? -4.912 6.373 -11.897 1.00 97.12 146 ALA A C 1
ATOM 1069 O O . ALA A 1 146 ? -5.231 5.503 -11.098 1.00 97.12 146 ALA A O 1
ATOM 1070 N N . SER A 1 147 ? -5.787 6.813 -12.812 1.00 97.25 147 SER A N 1
ATOM 1071 C CA . SER A 1 147 ? -7.168 6.314 -12.902 1.00 97.25 147 SER A CA 1
ATOM 1072 C C . SER A 1 147 ? -7.242 4.840 -13.305 1.00 97.25 147 SER A C 1
ATOM 1074 O O . SER A 1 147 ? -8.230 4.172 -13.016 1.00 97.25 147 SER A O 1
ATOM 1076 N N . GLN A 1 148 ? -6.186 4.306 -13.929 1.00 98.00 148 GLN A N 1
ATOM 1077 C CA . GLN A 1 148 ? -6.083 2.884 -14.255 1.00 98.00 148 GLN A CA 1
ATOM 1078 C C . GLN A 1 148 ? -5.947 1.995 -13.011 1.00 98.00 148 GLN A C 1
ATOM 1080 O O . GLN A 1 148 ? -6.138 0.790 -13.117 1.00 98.00 148 GLN A O 1
ATOM 1085 N N . LEU A 1 149 ? -5.624 2.568 -11.847 1.00 97.81 149 LEU A N 1
ATOM 1086 C CA . LEU A 1 149 ? -5.537 1.837 -10.585 1.00 97.81 149 LEU A CA 1
ATOM 1087 C C . LEU A 1 149 ? -6.920 1.505 -10.005 1.00 97.81 149 LEU A C 1
ATOM 1089 O O . LEU A 1 149 ? -7.019 0.639 -9.148 1.00 97.81 149 LEU A O 1
ATOM 1093 N N . GLY A 1 150 ? -7.990 2.165 -10.460 1.00 96.88 150 GLY A N 1
ATOM 1094 C CA . GLY A 1 150 ? -9.349 1.895 -9.980 1.00 96.88 150 GLY A CA 1
ATOM 1095 C C . GLY A 1 150 ? -9.658 2.416 -8.570 1.00 96.88 150 GLY A C 1
ATOM 1096 O O . GLY A 1 150 ? -10.744 2.143 -8.070 1.00 96.88 150 GLY A O 1
ATOM 1097 N N . VAL A 1 151 ? -8.743 3.173 -7.955 1.00 97.56 151 VAL A N 1
ATOM 1098 C CA . VAL A 1 151 ? -9.000 3.945 -6.727 1.00 97.56 151 VAL A CA 1
ATOM 1099 C C . VAL A 1 151 ? -9.671 5.280 -7.058 1.00 97.56 151 VAL A C 1
ATOM 1101 O O . VAL A 1 151 ? -9.544 5.793 -8.175 1.00 97.56 151 VAL A O 1
ATOM 1104 N N . GLU A 1 152 ? -10.357 5.870 -6.081 1.00 96.88 152 GLU A N 1
ATOM 1105 C CA . GLU A 1 152 ? -10.981 7.185 -6.244 1.00 96.88 152 GLU A CA 1
ATOM 1106 C C . GLU A 1 152 ? -9.934 8.291 -6.518 1.00 96.88 152 GLU A C 1
ATOM 1108 O O . GLU A 1 152 ? -8.776 8.198 -6.089 1.00 96.88 152 GLU A O 1
ATOM 1113 N N . PRO A 1 153 ? -10.292 9.378 -7.230 1.00 95.56 153 PRO A N 1
ATOM 1114 C CA . PRO A 1 153 ? -9.371 10.486 -7.469 1.00 95.56 153 PRO A CA 1
ATOM 1115 C C . PRO A 1 153 ? -8.803 11.059 -6.163 1.00 95.56 153 PRO A C 1
ATOM 1117 O O . PRO A 1 153 ? -9.550 11.436 -5.266 1.00 95.56 153 PRO A O 1
ATOM 1120 N N . GLY A 1 154 ? -7.474 11.166 -6.074 1.00 95.38 154 GLY A N 1
ATOM 1121 C CA . GLY A 1 154 ? -6.784 11.640 -4.867 1.00 95.38 154 GLY A CA 1
ATOM 1122 C C . GLY A 1 154 ? -6.370 10.540 -3.882 1.00 95.38 154 GLY A C 1
ATOM 1123 O O . GLY A 1 154 ? -5.771 10.869 -2.866 1.00 95.38 154 GLY A O 1
ATOM 1124 N N . HIS A 1 155 ? -6.621 9.266 -4.203 1.00 97.56 155 HIS A N 1
ATOM 1125 C CA . HIS A 1 155 ? -6.293 8.106 -3.361 1.00 97.56 155 HIS A CA 1
ATOM 1126 C C . HIS A 1 155 ? -5.098 7.275 -3.872 1.00 97.56 155 HIS A C 1
ATOM 1128 O O . HIS A 1 155 ? -4.855 6.147 -3.438 1.00 97.56 155 HIS A O 1
ATOM 1134 N N . ALA A 1 156 ? -4.332 7.831 -4.816 1.00 98.00 156 ALA A N 1
ATOM 1135 C CA . ALA A 1 156 ? -3.131 7.215 -5.367 1.00 98.00 156 ALA A CA 1
ATOM 1136 C C . ALA A 1 156 ? -1.892 8.036 -4.996 1.00 98.00 156 ALA A C 1
ATOM 1138 O O . ALA A 1 156 ? -1.744 9.193 -5.403 1.00 98.00 156 ALA A O 1
ATOM 1139 N N . PHE A 1 157 ? -0.995 7.429 -4.224 1.00 97.50 157 PHE A N 1
ATOM 1140 C CA . PHE A 1 157 ? 0.135 8.100 -3.600 1.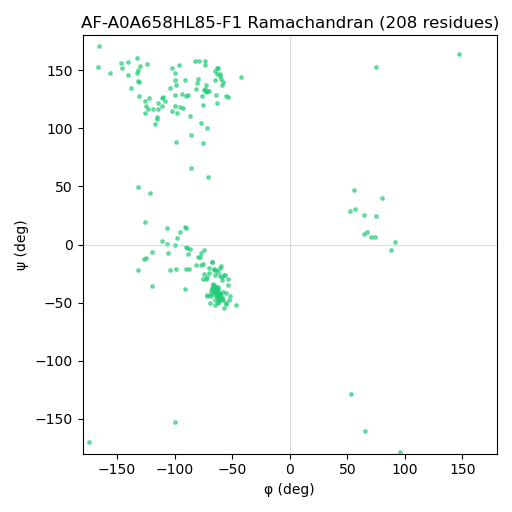00 97.50 157 PHE A CA 1
ATOM 1141 C C . PHE A 1 157 ? 1.466 7.456 -3.962 1.00 97.50 157 PHE A C 1
ATOM 1143 O O . PHE A 1 157 ? 1.548 6.256 -4.238 1.00 97.50 157 PHE A O 1
ATOM 1150 N N . TYR A 1 158 ? 2.536 8.243 -3.889 1.00 95.12 158 TYR A N 1
ATOM 1151 C CA . TYR A 1 158 ? 3.890 7.719 -3.983 1.00 95.12 158 TYR A CA 1
ATOM 1152 C C . TYR A 1 158 ? 4.874 8.387 -3.026 1.00 95.12 158 TYR A C 1
ATOM 1154 O O . TYR A 1 158 ? 4.682 9.525 -2.599 1.00 95.12 158 TYR A O 1
ATOM 1162 N N . MET A 1 159 ? 5.955 7.672 -2.710 1.00 88.75 159 MET A N 1
ATOM 1163 C CA . MET A 1 159 ? 7.097 8.190 -1.952 1.00 88.75 159 MET A CA 1
ATOM 1164 C C . MET A 1 159 ? 8.402 7.825 -2.653 1.00 88.75 159 MET A C 1
ATOM 1166 O O . MET A 1 159 ? 8.564 6.710 -3.150 1.00 88.75 159 MET A O 1
ATOM 1170 N N . ILE A 1 160 ? 9.353 8.755 -2.652 1.00 83.25 160 ILE A N 1
ATOM 1171 C CA . ILE A 1 160 ? 10.700 8.541 -3.189 1.00 83.25 160 ILE A CA 1
ATOM 1172 C C . ILE A 1 160 ? 11.676 8.891 -2.083 1.00 83.25 160 ILE A C 1
ATOM 1174 O O . ILE A 1 160 ? 11.747 10.053 -1.687 1.00 83.25 160 ILE A O 1
ATOM 1178 N N . GLY A 1 161 ? 12.399 7.889 -1.582 1.00 74.00 161 GLY A N 1
ATOM 1179 C CA . GLY A 1 161 ? 13.459 8.101 -0.605 1.00 74.00 161 GLY A CA 1
ATOM 1180 C C . GLY A 1 161 ? 14.586 8.941 -1.200 1.00 74.00 161 GLY A C 1
ATOM 1181 O O . GLY A 1 161 ? 14.843 8.929 -2.410 1.00 74.00 161 GLY A O 1
ATOM 1182 N N . VAL A 1 162 ? 15.293 9.687 -0.358 1.00 67.12 162 VAL A N 1
ATOM 1183 C CA . VAL A 1 162 ? 16.430 10.455 -0.862 1.00 67.12 162 VAL A CA 1
ATOM 1184 C C . VAL A 1 162 ? 17.581 9.500 -1.180 1.00 67.12 162 VAL A C 1
ATOM 1186 O O . VAL A 1 162 ? 17.952 8.679 -0.349 1.00 67.12 162 VAL A O 1
ATOM 1189 N N . ASN A 1 163 ? 18.175 9.635 -2.369 1.00 65.19 163 ASN A N 1
ATOM 1190 C CA . ASN A 1 163 ? 19.166 8.701 -2.928 1.00 65.19 163 ASN A CA 1
ATOM 1191 C C . ASN A 1 163 ? 18.618 7.289 -3.220 1.00 65.19 163 ASN A C 1
ATOM 1193 O O . ASN A 1 163 ? 19.382 6.320 -3.262 1.00 65.19 163 ASN A O 1
ATOM 1197 N N . ASP A 1 164 ? 17.313 7.160 -3.458 1.00 71.44 164 ASP A N 1
ATOM 1198 C CA . ASP A 1 164 ? 16.708 5.896 -3.868 1.00 71.44 164 ASP A CA 1
ATOM 1199 C C . ASP A 1 164 ? 17.091 5.549 -5.316 1.00 71.44 164 ASP A C 1
ATOM 1201 O O . ASP A 1 164 ? 16.546 6.091 -6.274 1.00 71.44 164 ASP A O 1
ATOM 1205 N N . HIS A 1 165 ? 18.064 4.659 -5.494 1.00 63.38 165 HIS A N 1
ATOM 1206 C CA . HIS A 1 165 ? 18.533 4.268 -6.825 1.00 63.38 165 HIS A CA 1
ATOM 1207 C C . HIS A 1 165 ? 17.494 3.434 -7.587 1.00 63.38 165 HIS A C 1
ATOM 1209 O O . HIS A 1 165 ? 17.501 3.432 -8.817 1.00 63.38 165 HIS A O 1
ATOM 1215 N N . VAL A 1 166 ? 16.583 2.747 -6.886 1.00 66.25 166 VAL A N 1
ATOM 1216 C CA . VAL A 1 166 ? 15.511 2.000 -7.551 1.00 66.25 166 VAL A CA 1
ATOM 1217 C C . VAL A 1 166 ? 14.548 2.988 -8.190 1.00 66.25 166 VAL A C 1
ATOM 1219 O O . VAL A 1 166 ? 14.308 2.889 -9.386 1.00 66.25 166 VAL A O 1
ATOM 1222 N N . ALA A 1 167 ? 14.086 3.986 -7.438 1.00 69.19 167 ALA A N 1
ATOM 1223 C CA . ALA A 1 167 ? 13.154 4.992 -7.944 1.00 69.19 167 ALA A CA 1
ATOM 1224 C C . ALA A 1 167 ? 13.772 5.992 -8.934 1.00 69.19 167 ALA A C 1
ATOM 1226 O O . ALA A 1 167 ? 13.059 6.516 -9.788 1.00 69.19 167 ALA A O 1
ATOM 1227 N N . ASN A 1 168 ? 15.076 6.268 -8.831 1.00 72.50 168 ASN A N 1
ATOM 1228 C CA . ASN A 1 168 ? 15.728 7.300 -9.646 1.00 72.50 168 ASN A CA 1
ATOM 1229 C C . ASN A 1 168 ? 16.478 6.760 -10.869 1.00 72.50 168 ASN A C 1
ATOM 1231 O O . ASN A 1 168 ? 16.742 7.530 -11.781 1.00 72.50 168 ASN A O 1
ATOM 1235 N N . THR A 1 169 ? 16.865 5.480 -10.901 1.00 66.69 169 THR A N 1
ATOM 1236 C CA . THR A 1 169 ? 17.725 4.945 -11.976 1.00 66.69 169 THR A CA 1
ATOM 1237 C C . THR A 1 169 ? 17.059 3.823 -12.762 1.00 66.69 169 THR A C 1
ATOM 1239 O O . THR A 1 169 ? 17.246 3.728 -13.970 1.00 66.69 169 THR A O 1
ATOM 1242 N N . ILE A 1 170 ? 16.264 2.964 -12.117 1.00 71.00 170 ILE A N 1
ATOM 1243 C CA . ILE A 1 170 ? 15.656 1.817 -12.807 1.00 71.00 170 ILE A CA 1
ATOM 1244 C C . ILE A 1 170 ? 14.589 2.225 -13.845 1.00 71.00 170 ILE A C 1
ATOM 1246 O O . ILE A 1 170 ? 14.607 1.650 -14.938 1.00 71.00 170 ILE A O 1
ATOM 1250 N N . PRO A 1 171 ? 13.717 3.224 -13.592 1.00 74.62 171 PRO A N 1
ATOM 1251 C CA . PRO A 1 171 ? 12.745 3.667 -14.589 1.00 74.62 171 PRO A CA 1
ATOM 1252 C C . PRO A 1 171 ? 13.367 4.156 -15.904 1.00 74.62 171 PRO A C 1
ATOM 1254 O O . PRO A 1 171 ? 12.751 4.007 -16.957 1.00 74.62 171 PRO A O 1
ATOM 1257 N N . GLU A 1 172 ? 14.599 4.682 -15.880 1.00 69.12 172 GLU A N 1
ATOM 1258 C CA . G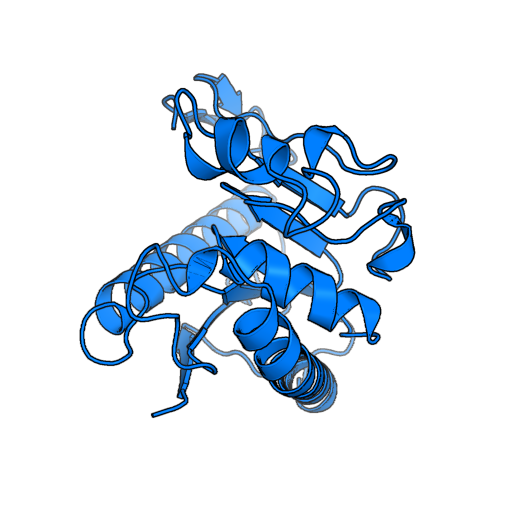LU A 1 172 ? 15.289 5.186 -17.080 1.00 69.12 172 GLU A CA 1
ATOM 1259 C C . GLU A 1 172 ? 15.544 4.090 -18.128 1.00 69.12 172 GLU A C 1
ATOM 1261 O O . GLU A 1 172 ? 15.656 4.379 -19.320 1.00 69.12 172 GLU A O 1
ATOM 1266 N N . PHE A 1 173 ? 15.588 2.819 -17.713 1.00 68.94 173 PHE A N 1
ATOM 1267 C CA . PHE A 1 173 ? 15.720 1.686 -18.632 1.00 68.94 173 PHE A CA 1
ATOM 1268 C C . PHE A 1 173 ? 14.406 1.325 -19.343 1.00 68.94 173 PHE A C 1
ATOM 1270 O O . PHE A 1 173 ? 14.422 0.515 -20.269 1.00 68.94 173 PHE A O 1
ATOM 1277 N N . GLY A 1 174 ? 13.269 1.892 -18.922 1.00 71.12 174 GLY A N 1
ATOM 1278 C CA . GLY A 1 174 ? 11.963 1.728 -19.570 1.00 71.12 174 GLY A CA 1
ATOM 1279 C C . GLY A 1 174 ? 11.315 0.345 -19.429 1.00 71.12 174 GLY A C 1
ATOM 1280 O O . GLY A 1 174 ? 10.269 0.106 -20.027 1.00 71.12 174 GLY A O 1
ATOM 1281 N N . ALA A 1 175 ? 11.896 -0.566 -18.642 1.00 77.88 175 ALA A N 1
ATOM 1282 C CA . ALA A 1 175 ? 11.424 -1.949 -18.513 1.00 77.88 175 ALA A CA 1
ATOM 1283 C C . ALA A 1 175 ? 10.087 -2.095 -17.759 1.00 77.88 175 ALA A C 1
ATOM 1285 O O . ALA A 1 175 ? 9.418 -3.111 -17.911 1.00 77.88 175 ALA A O 1
ATOM 1286 N N . PHE A 1 176 ? 9.700 -1.093 -16.961 1.00 83.19 176 PHE A N 1
ATOM 1287 C CA . PHE A 1 176 ? 8.565 -1.153 -16.025 1.00 83.19 176 PHE A CA 1
ATOM 1288 C C . PHE A 1 176 ? 7.553 -0.017 -16.227 1.00 83.19 176 PHE A C 1
ATOM 1290 O O . PHE A 1 176 ? 6.768 0.311 -15.335 1.00 83.19 176 PHE A O 1
ATOM 1297 N N . GLY A 1 177 ? 7.586 0.617 -17.402 1.00 86.12 177 GLY A N 1
ATOM 1298 C CA . GLY A 1 177 ? 6.802 1.815 -17.690 1.00 86.12 177 GLY A CA 1
ATOM 1299 C C . GLY A 1 177 ? 7.217 3.023 -16.847 1.00 86.12 177 GLY A C 1
ATOM 1300 O O . GLY A 1 177 ? 8.323 3.078 -16.310 1.00 86.12 177 GLY A O 1
ATOM 1301 N N . SER A 1 178 ? 6.323 4.008 -16.755 1.00 88.00 178 SER A N 1
ATOM 1302 C CA . SER A 1 178 ? 6.598 5.277 -16.079 1.00 88.00 178 SER A CA 1
ATOM 1303 C C . SER A 1 178 ? 6.827 5.102 -14.578 1.00 88.00 178 SER A C 1
ATOM 1305 O O . SER A 1 178 ? 6.126 4.333 -13.902 1.00 88.00 178 SER A O 1
ATOM 1307 N N . ALA A 1 179 ? 7.780 5.870 -14.051 1.00 89.31 179 ALA A N 1
ATOM 1308 C CA . ALA A 1 179 ? 7.961 6.036 -12.618 1.00 89.31 179 ALA A CA 1
ATOM 1309 C C . ALA A 1 179 ? 6.732 6.741 -12.007 1.00 89.31 179 ALA A C 1
ATOM 1311 O O . ALA A 1 179 ? 6.120 7.566 -12.691 1.00 89.31 179 ALA A O 1
ATOM 1312 N N . PRO A 1 180 ? 6.357 6.473 -10.741 1.00 91.12 180 PRO A N 1
ATOM 1313 C CA . PRO A 1 180 ? 5.161 7.069 -10.138 1.00 91.12 180 PRO A CA 1
ATOM 1314 C C . PRO A 1 180 ? 5.104 8.603 -10.211 1.00 91.12 180 PRO A C 1
ATOM 1316 O O . PRO A 1 180 ? 4.024 9.156 -10.394 1.00 91.12 180 PRO A O 1
ATOM 1319 N N . GLN A 1 181 ? 6.251 9.285 -10.107 1.00 91.12 181 GLN A N 1
ATOM 1320 C CA . GLN A 1 181 ? 6.348 10.747 -10.191 1.00 91.12 181 GLN A CA 1
ATOM 1321 C C . GLN A 1 181 ? 5.993 11.323 -11.565 1.00 91.12 181 GLN A C 1
ATOM 1323 O O . GLN A 1 181 ? 5.621 12.491 -11.657 1.00 91.12 181 GLN A O 1
ATOM 1328 N N . ASP A 1 182 ? 6.084 10.508 -12.614 1.00 92.69 182 ASP A N 1
ATOM 1329 C CA . ASP A 1 182 ? 5.801 10.908 -13.992 1.00 92.69 182 ASP A CA 1
ATOM 1330 C C . ASP A 1 182 ? 4.391 10.479 -14.435 1.00 92.69 182 ASP A C 1
ATOM 1332 O O . ASP A 1 182 ? 3.989 10.736 -15.571 1.00 92.69 182 ASP A O 1
ATOM 1336 N N . VAL A 1 183 ? 3.623 9.822 -13.555 1.00 95.25 183 VAL A N 1
ATOM 1337 C CA . VAL A 1 183 ? 2.256 9.361 -13.827 1.00 95.25 183 VAL A CA 1
ATOM 1338 C C . VAL A 1 183 ? 1.243 10.420 -13.369 1.00 95.25 183 VAL A C 1
ATOM 1340 O O . VAL A 1 183 ? 1.117 10.682 -12.170 1.00 95.25 183 VAL A O 1
ATOM 1343 N N . PRO A 1 184 ? 0.445 11.004 -14.282 1.00 96.94 184 PRO A N 1
ATOM 1344 C CA . PRO A 1 184 ? -0.596 11.957 -13.916 1.00 96.94 184 PRO A CA 1
ATOM 1345 C C . PRO A 1 184 ? -1.624 11.377 -12.934 1.00 96.94 184 PRO A C 1
ATOM 1347 O O . PRO A 1 184 ? -2.072 10.235 -13.069 1.00 96.94 184 PRO A O 1
ATOM 1350 N N . GLY A 1 185 ? -2.031 12.194 -11.959 1.00 95.00 185 GLY A N 1
ATOM 1351 C CA . GLY A 1 185 ? -3.007 11.831 -10.925 1.00 95.00 185 GLY A CA 1
ATOM 1352 C C . GLY A 1 185 ? -2.414 11.160 -9.681 1.00 95.00 185 GLY A C 1
ATOM 1353 O O . GLY A 1 185 ? -3.154 10.931 -8.728 1.00 95.00 185 GLY A O 1
ATOM 1354 N N . MET A 1 186 ? -1.108 10.880 -9.665 1.00 96.56 186 MET A N 1
ATOM 1355 C CA . MET A 1 186 ? -0.396 10.431 -8.468 1.00 96.56 186 MET A CA 1
ATOM 1356 C C . MET A 1 186 ? -0.065 11.616 -7.550 1.00 96.56 186 MET A C 1
ATOM 1358 O O . MET A 1 186 ? 0.308 12.692 -8.018 1.00 96.56 186 MET A O 1
ATOM 1362 N N . THR A 1 187 ? -0.158 11.412 -6.236 1.00 96.19 187 THR A N 1
ATOM 1363 C CA . THR A 1 187 ? 0.165 12.425 -5.219 1.00 96.19 187 THR A CA 1
ATOM 1364 C C . THR A 1 187 ? 1.431 12.050 -4.456 1.00 96.19 187 THR A C 1
ATOM 1366 O O . THR A 1 187 ? 1.522 10.966 -3.883 1.00 96.19 187 THR A O 1
ATOM 1369 N N . GLN A 1 188 ? 2.414 12.949 -4.403 1.00 93.38 188 GLN A N 1
ATOM 1370 C CA . GLN A 1 188 ? 3.632 12.710 -3.628 1.00 93.38 188 GLN A CA 1
ATOM 1371 C C . GLN A 1 188 ? 3.383 12.905 -2.131 1.00 93.38 188 GLN A C 1
ATOM 1373 O O . GLN A 1 188 ? 2.930 13.969 -1.709 1.00 93.38 188 GLN A O 1
ATOM 1378 N N . LEU A 1 189 ? 3.758 11.917 -1.322 1.00 89.62 189 LEU A N 1
ATOM 1379 C CA . LEU A 1 189 ? 3.877 12.071 0.126 1.00 89.62 189 LEU A CA 1
ATOM 1380 C C . LEU A 1 189 ? 5.308 12.492 0.489 1.00 89.62 189 LEU A C 1
ATOM 1382 O O . LEU A 1 189 ? 6.287 12.049 -0.118 1.00 89.62 189 LEU A O 1
ATOM 1386 N N . SER A 1 190 ? 5.433 13.380 1.477 1.00 84.75 190 SER A N 1
ATOM 1387 C CA . SER A 1 190 ? 6.734 13.899 1.909 1.00 84.75 190 SER A CA 1
ATOM 1388 C C . SER A 1 190 ? 7.537 12.836 2.656 1.00 84.75 190 SER A C 1
ATOM 1390 O O . SER A 1 190 ? 7.042 12.241 3.607 1.00 84.75 190 SER A O 1
ATOM 1392 N N . VAL A 1 191 ? 8.808 12.684 2.280 1.00 80.94 191 VAL A N 1
ATOM 1393 C CA . VAL A 1 191 ? 9.812 11.884 3.009 1.00 80.94 191 VAL A CA 1
ATOM 1394 C C . VAL A 1 191 ? 10.841 12.751 3.745 1.00 80.94 191 VAL A C 1
ATOM 1396 O O . VAL A 1 191 ? 11.785 12.246 4.346 1.00 80.94 191 VAL A O 1
ATOM 1399 N N . ASN A 1 192 ? 10.705 14.075 3.648 1.00 81.06 192 ASN A N 1
ATOM 1400 C CA . ASN A 1 192 ? 11.608 15.019 4.295 1.00 81.06 192 ASN A CA 1
ATOM 1401 C C . ASN A 1 192 ? 11.279 15.166 5.777 1.00 81.06 192 ASN A C 1
ATOM 1403 O O . ASN A 1 192 ? 10.133 14.976 6.186 1.00 81.06 192 ASN A O 1
ATOM 1407 N N . THR A 1 193 ? 12.270 15.618 6.550 1.00 79.44 193 THR A N 1
ATOM 1408 C CA . THR A 1 193 ? 12.048 16.033 7.933 1.00 79.44 193 THR A CA 1
ATOM 1409 C C . THR A 1 193 ? 10.927 17.064 7.991 1.00 79.44 193 THR A C 1
ATOM 1411 O O . THR A 1 193 ? 10.979 18.085 7.299 1.00 79.44 193 THR A O 1
ATOM 1414 N N . GLY A 1 194 ? 9.928 16.818 8.830 1.00 75.50 194 GLY A N 1
ATOM 1415 C CA . GLY A 1 194 ? 8.756 17.677 8.897 1.00 75.50 194 GLY A CA 1
ATOM 1416 C C . GLY A 1 194 ? 7.901 17.408 10.121 1.00 75.50 194 GLY A C 1
ATOM 1417 O O . GLY A 1 194 ? 7.893 16.313 10.676 1.00 75.50 194 GLY A O 1
ATOM 1418 N N . LEU A 1 195 ? 7.181 18.440 10.552 1.00 76.19 195 LEU A N 1
ATOM 1419 C CA . LEU A 1 195 ? 6.121 18.294 11.540 1.00 76.19 195 LEU A CA 1
ATOM 1420 C C . LEU A 1 195 ? 4.861 17.813 10.818 1.00 76.19 195 LEU A C 1
ATOM 1422 O O . LEU A 1 195 ? 4.502 18.389 9.792 1.00 76.19 195 LEU A O 1
ATOM 1426 N N . ALA A 1 196 ? 4.176 16.813 11.370 1.00 74.00 196 ALA A N 1
ATOM 1427 C CA . ALA A 1 196 ? 2.855 16.389 10.906 1.00 74.00 196 ALA A CA 1
ATOM 1428 C C . ALA A 1 196 ? 1.768 17.002 11.822 1.00 74.00 196 ALA A C 1
ATOM 1430 O O . ALA A 1 196 ? 1.436 16.409 12.850 1.00 74.00 196 ALA A O 1
ATOM 1431 N N . PRO A 1 197 ? 1.268 18.227 11.552 1.00 66.81 197 PRO A N 1
ATOM 1432 C CA . PRO A 1 197 ? 0.470 18.984 12.515 1.00 66.81 197 PRO A CA 1
ATOM 1433 C C . PRO A 1 197 ? -0.946 18.430 12.716 1.00 66.81 197 PRO A C 1
ATOM 1435 O O . PRO A 1 197 ? -1.667 18.191 11.757 1.00 66.81 197 PRO A O 1
ATOM 1438 N N . GLY A 1 198 ? -1.385 18.383 13.978 1.00 58.94 198 GLY A N 1
ATOM 1439 C CA . GLY A 1 198 ? -2.788 18.215 14.378 1.00 58.94 198 GLY A CA 1
ATOM 1440 C C . GLY A 1 198 ? -3.357 16.795 14.218 1.00 58.94 198 GLY A C 1
ATOM 1441 O O . GLY A 1 198 ? -2.934 16.058 13.338 1.00 58.94 198 GLY A O 1
ATOM 1442 N N . PRO A 1 199 ? -4.367 16.409 15.021 1.00 55.34 199 PRO A N 1
ATOM 1443 C CA . PRO A 1 199 ? -4.896 15.040 15.047 1.00 55.34 199 PRO A CA 1
ATOM 1444 C C . PRO A 1 199 ? -5.632 14.622 13.762 1.00 55.34 199 PRO A C 1
ATOM 1446 O O . PRO A 1 199 ? -5.866 13.440 13.559 1.00 55.34 199 PRO A O 1
ATOM 1449 N N . LEU A 1 200 ? -6.002 15.572 12.895 1.00 55.41 200 LEU A N 1
ATOM 1450 C CA . LEU A 1 200 ? -6.696 15.311 11.625 1.00 55.41 200 LEU A CA 1
ATOM 1451 C C . LEU A 1 200 ? -5.744 15.083 10.439 1.00 55.41 200 LEU A C 1
ATOM 1453 O O . LEU A 1 200 ? -6.170 14.530 9.431 1.00 55.41 200 LEU A O 1
ATOM 1457 N N . LEU A 1 201 ? -4.489 15.539 10.535 1.00 57.59 201 LEU A N 1
ATOM 1458 C CA . LEU A 1 201 ? -3.508 15.507 9.439 1.00 57.59 201 LEU A CA 1
ATOM 1459 C C . LEU A 1 201 ? -2.203 14.780 9.823 1.00 57.59 201 LEU A C 1
ATOM 1461 O O . LEU A 1 201 ? -1.395 14.499 8.942 1.00 57.59 201 LEU A O 1
ATOM 1465 N N . GLY A 1 202 ? -1.976 14.465 11.105 1.00 67.00 202 GLY A N 1
ATOM 1466 C CA . GLY A 1 202 ? -0.751 13.820 11.579 1.00 67.00 202 GLY A CA 1
ATOM 1467 C C . GLY A 1 202 ? -0.764 13.425 13.061 1.00 67.00 202 GLY A C 1
ATOM 1468 O O . GLY A 1 202 ? -1.787 13.479 13.739 1.00 67.00 202 GLY A O 1
ATOM 1469 N N . ASP A 1 203 ? 0.392 13.023 13.591 1.00 76.19 203 ASP A N 1
ATOM 1470 C CA . ASP A 1 203 ? 0.570 12.659 15.008 1.00 76.19 203 ASP A CA 1
ATOM 1471 C C . ASP A 1 203 ? 1.148 13.800 15.867 1.00 76.19 203 ASP A C 1
ATOM 1473 O O . ASP A 1 203 ? 1.433 13.615 17.054 1.00 76.19 203 ASP A O 1
ATOM 1477 N N . GLY A 1 204 ? 1.315 14.996 15.299 1.00 77.19 204 GLY A N 1
ATOM 1478 C CA . GLY A 1 204 ? 1.917 16.142 15.979 1.00 77.19 204 GLY A CA 1
ATOM 1479 C C . GLY A 1 204 ? 3.403 15.965 16.298 1.00 77.19 204 GLY A C 1
ATOM 1480 O O . GLY A 1 204 ? 3.941 16.773 17.052 1.00 77.19 204 GLY A O 1
ATOM 1481 N N . GLN A 1 205 ? 4.055 14.927 15.763 1.00 79.38 205 GLN A N 1
ATOM 1482 C CA . GLN A 1 205 ? 5.472 14.656 15.983 1.00 79.38 205 GLN A CA 1
ATOM 1483 C C . GLN A 1 205 ? 6.326 15.218 14.848 1.00 79.38 205 GLN A C 1
ATOM 1485 O O . GLN A 1 205 ? 5.875 15.389 13.710 1.00 79.38 205 GLN A O 1
ATOM 1490 N N . LEU A 1 206 ? 7.584 15.504 15.183 1.00 80.19 206 LEU A N 1
ATOM 1491 C CA . LEU A 1 206 ? 8.623 15.707 14.187 1.00 80.19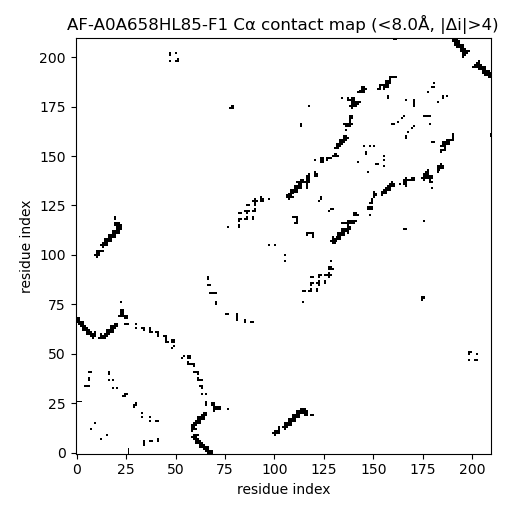 206 LEU A CA 1
ATOM 1492 C C . LEU A 1 206 ? 9.010 14.337 13.630 1.00 80.19 206 LEU A C 1
ATOM 1494 O O . LEU A 1 206 ? 9.472 13.475 14.375 1.00 80.19 206 LEU A O 1
ATOM 1498 N N . HIS A 1 207 ? 8.841 14.161 12.328 1.00 77.88 207 HIS A N 1
ATOM 1499 C CA . HIS A 1 207 ? 9.338 12.995 11.612 1.00 77.88 207 HIS A CA 1
ATOM 1500 C C . HIS A 1 207 ? 10.706 13.336 11.055 1.00 77.88 207 HIS A C 1
ATOM 1502 O O . HIS A 1 207 ? 10.884 14.389 10.438 1.00 77.88 207 HIS A O 1
ATOM 1508 N N . GLU A 1 208 ? 11.681 12.473 11.314 1.00 71.00 208 GLU A N 1
ATOM 1509 C CA . GLU A 1 208 ? 12.979 12.564 10.660 1.00 71.00 208 GLU A CA 1
ATOM 1510 C C . GLU A 1 208 ? 12.861 12.096 9.212 1.00 71.00 208 GLU A C 1
ATOM 1512 O O . GLU A 1 208 ? 11.960 11.343 8.842 1.00 71.00 208 GLU A O 1
ATOM 1517 N N . ARG A 1 209 ? 13.770 12.592 8.379 1.00 72.94 209 ARG A N 1
ATOM 1518 C CA . ARG A 1 209 ? 13.843 12.215 6.976 1.00 72.94 209 ARG A CA 1
ATOM 1519 C C . ARG A 1 209 ? 14.049 10.701 6.833 1.00 72.94 209 ARG A C 1
ATOM 1521 O O . ARG A 1 209 ? 14.898 10.141 7.526 1.00 72.94 209 ARG A O 1
ATOM 1528 N N . ALA A 1 210 ? 13.318 10.103 5.893 1.00 58.91 210 ALA A N 1
ATOM 1529 C CA . ALA A 1 210 ? 13.512 8.719 5.461 1.00 58.91 210 ALA A CA 1
ATOM 1530 C C . ALA A 1 210 ? 14.712 8.560 4.510 1.00 58.91 210 ALA A C 1
ATOM 1532 O O . ALA A 1 210 ? 15.021 9.507 3.736 1.00 58.91 210 ALA A O 1
#

Organism: Mycobacterium tuberculosis (NCBI:txid1773)

Foldseek 3Di:
DWDKDKDDDLQQALEEEEEFDAPPPDPVPCPVVLVVVQVVVLVFQLLLQVQLVHDPSNSYMYMHGRGFDHDPDPVVVLACVRLLVLLQVVLVVLVVSQVRHPDPNRAYEYEAEESSQQSLLSNLLVPRPHQAYEYELYLAHPAQAPVSSVHDQPRAEYEYAVVSCSQVPNCVSVNHHDRQVNHHRYYYDDQDFDAQDGSVRHNRDTDHHD

Solvent-accessible surface area (backbone atoms only — not comparable to full-atom values): 10619 Å² total; per-residue (Å²): 125,70,46,71,47,74,39,65,56,63,47,68,15,46,34,37,40,42,36,28,60,21,72,76,41,38,78,91,76,30,47,69,55,43,45,48,49,26,45,51,51,31,52,51,51,22,51,40,30,47,64,54,64,44,82,72,26,68,36,32,11,13,26,27,46,37,69,52,85,45,52,93,45,76,76,56,68,64,52,52,64,67,33,61,64,32,10,59,58,47,22,52,47,42,46,48,54,72,71,65,40,77,39,96,74,53,40,30,33,38,37,12,31,26,56,14,16,29,18,46,37,49,10,19,57,72,65,24,72,41,50,32,39,37,35,26,38,26,34,13,39,66,45,81,36,44,71,56,38,66,35,57,94,81,30,36,34,28,39,66,51,77,89,36,57,45,44,71,50,44,25,80,72,54,61,34,36,40,30,64,91,76,25,52,68,48,40,81,53,85,46,62,63,41,73,29,63,48,48,88,71,29,80,59,46,78,41,72,57,91

Nearest PDB structures (foldseek):
  8j45-assembly1_A  TM=4.836E-01  e=1.791E-03  Piscinibacter sakaiensis
  8air-assembly1_A  TM=4.506E-01  e=1.486E-03  Piscinibacter gummiphilus
  6eqf-assembly1_A  TM=4.494E-01  e=2.027E-03  Piscinibacter sakaiensis
  7vwn-assembly1_A  TM=4.737E-01  e=8.449E-03  Piscinibacter sakaiensis
  8vek-assembly1_A  TM=4.325E-01  e=4.269E-03  Piscinibacter sakaiensis

pLDDT: mean 84.34, std 14.56, range [38.38, 98.19]

Sequence (210 aa):
MLAAVGVGDVDNAERVGVTMGGLNTRVSSSVGDMVKEAGIQRAKAAELRERAGWPNYDAVASIAWLGYDAPDGLKDVMHDWSARDAAGPLNRFDKGLAATTNVSDQHITAFGHSYGSLVTSLALQQGAPVSDVVLYGSPGTELTHASQLGVEPGHAFYMIGVNDHVANTIPEFGAFGSAPQDVPGMTQLSVNTGLAPGPLLGDGQLHERA